Protein AF-0000000072266289 (afdb_homodimer)

InterPro domains:
  IPR000182 GNAT domain [PF00583] (43-137)
  IPR000182 GNAT domain [PS51186] (5-158)
  IPR016181 Acyl-CoA N-acyltransferase [SSF55729] (7-151)
  IPR050769 N-acetyltransferase, camello-type [PTHR13947] (27-149)

Nearest PDB structures (foldseek):
  8iyo-assembly3_C  TM=8.222E-01  e=1.529E-10  Helicobacter pylori 26695
  8iym-assembly3_C  TM=8.155E-01  e=7.324E-10  Helicobacter pylori 26695
  7rb3-assembly1_A  TM=8.149E-01  e=3.725E-09  Homo sapiens
  8iym-assembly2_B  TM=7.376E-01  e=1.338E-09  Helicobacter pylori 26695
  8iym-assembly1_A  TM=7.005E-01  e=7.779E-10  Helicobacter pylori 26695

Foldseek 3Di:
DFFDKDKDFDDPPVLVVLLVVVQVVCCVQVVFACVVSVVSNVVSVCCVVPADPLQKTKIFIDGPNHTFWIWIWGDPDDAEIEIDSTDGHPVCPPVCPSLVRVVVSVVSNVVSHHFKYKYKDWPPPPSVPVSCVVVAKDWDDWDWDCPRNDITIMTMIMHGD/DFFDKDKDFDDPPVLVVLLVVVQVVCCVQVVFACVVSVVSNVVSVCCVVPADPLQKTKIFIDGPNHTFWIWIWGDPDDAEIEIDSTDGHPVCPPVCPSLVRVVVSVVSNVVSHHFKYKYKDWPPPPSVPVSCVVVAKDWDDWDWDCPRNDITIMTMIMHGD

Sequence (322 aa):
MQDALELRDLEIGDAGWIVARHAEIYAAEAGFDLSFEAQVAEHMSRFIRTRDPARERAFIACLGGRRVGCLLCTRMGDESARISLFLVEPEMRCRGIGRHLLQQAMNFARAHGYASLCFWTFNGHHTSESLYVSSGFRRVTSHPAHSFGRDVIEQEWEIVLMQDALELRDLEIGDAGWIVARHAEIYAAEAGFDLSFEAQVAEHMSRFIRTRDPARERAFIACLGGRRVGCLLCTRMGDESARISLFLVEPEMRCRGIGRHLLQQAMNFARAHGYASLCFWTFNGHHTSESLYVSSGFRRVTSHPAHSFGRDVIEQEWEIVL

Solvent-accessible surface area (backbone atoms only — not comparable to full-atom values): 17071 Å² total; per-residue (Å²): 125,82,58,62,80,40,75,40,62,83,52,79,34,46,62,14,48,52,19,16,50,52,26,43,50,39,28,74,75,67,54,38,42,63,61,44,30,22,49,44,19,38,52,45,16,50,46,72,74,63,59,48,76,81,65,26,48,46,38,37,32,24,46,75,85,38,79,45,32,35,36,31,35,36,68,74,54,86,45,34,30,31,48,44,77,70,46,57,40,77,93,53,53,94,67,55,55,65,58,51,53,51,51,51,48,52,51,50,39,51,74,59,61,27,46,27,40,30,36,75,49,57,66,82,56,59,83,52,52,61,57,40,46,76,70,59,35,43,77,76,47,75,43,80,44,80,54,39,87,30,81,41,38,41,32,31,34,36,30,81,102,125,82,58,64,80,40,75,40,62,84,53,78,34,45,62,14,47,52,20,16,51,53,26,43,50,39,28,74,76,68,55,39,41,63,63,45,31,22,50,44,18,38,52,45,17,50,46,71,75,62,58,47,76,81,65,27,48,47,39,37,31,23,46,76,86,38,79,46,32,35,35,32,36,36,68,73,53,86,44,32,31,31,48,44,78,70,46,56,40,78,93,54,54,96,68,54,54,66,60,51,54,51,52,51,47,51,51,50,39,52,74,59,62,26,46,28,41,30,37,74,48,59,65,81,55,60,81,54,52,60,57,40,47,76,70,58,36,41,77,76,47,76,43,79,44,80,54,40,86,31,81,40,36,40,30,32,35,36,31,80,99

Radius of gyration: 21.41 Å; Cα contacts (8 Å, |Δi|>4): 633; chains: 2; bounding box: 42×60×51 Å

Organism: Cereibacter sphaeroides (strain ATCC 17023 / DSM 158 / JCM 6121 / CCUG 31486 / LMG 2827 / NBRC 12203 / NCIMB 8253 / ATH 2.4.1.) (NCBI:txid272943)

Structure (mmCIF, N/CA/C/O backbone):
data_AF-0000000072266289-model_v1
#
loop_
_entity.id
_entity.type
_entity.pdbx_description
1 polymer 'Acetyltransferase (GNAT) family'
#
loop_
_atom_site.group_PDB
_atom_site.id
_atom_site.type_symbol
_atom_site.label_atom_id
_atom_site.label_alt_id
_atom_site.label_comp_id
_atom_site.label_asym_id
_atom_site.label_entity_id
_atom_site.label_seq_id
_atom_site.pdbx_PDB_ins_code
_atom_site.Cartn_x
_atom_site.Cartn_y
_atom_site.Cartn_z
_atom_site.occupancy
_atom_site.B_iso_or_equiv
_atom_site.auth_seq_id
_atom_site.auth_comp_id
_atom_site.auth_asym_id
_atom_site.auth_atom_id
_atom_site.pdbx_PDB_model_num
ATOM 1 N N . MET A 1 1 ? 15.461 4.434 28.984 1 41.34 1 MET A N 1
ATOM 2 C CA . MET A 1 1 ? 15.469 5.754 28.375 1 41.34 1 MET A CA 1
ATOM 3 C C . MET A 1 1 ? 14.281 5.918 27.422 1 41.34 1 MET A C 1
ATOM 5 O O . MET A 1 1 ? 13.984 5.016 26.641 1 41.34 1 MET A O 1
ATOM 9 N N . GLN A 1 2 ? 13.352 6.723 27.797 1 54.12 2 GLN A N 1
ATOM 10 C CA . GLN A 1 2 ? 12.117 6.863 27.031 1 54.12 2 GLN A CA 1
ATOM 11 C C . GLN A 1 2 ? 12.414 7.141 25.562 1 54.12 2 GLN A C 1
ATOM 13 O O . GLN A 1 2 ? 13.172 8.062 25.234 1 54.12 2 GLN A O 1
ATOM 18 N N . ASP A 1 3 ? 12.266 6.203 24.656 1 69.38 3 ASP A N 1
ATOM 19 C CA . ASP A 1 3 ? 12.719 6.328 23.266 1 69.38 3 ASP A CA 1
ATOM 20 C C . ASP A 1 3 ? 12.234 7.637 22.656 1 69.38 3 ASP A C 1
ATOM 22 O O . ASP A 1 3 ? 11.078 8.031 22.844 1 69.38 3 ASP A O 1
ATOM 26 N N . ALA A 1 4 ? 13.172 8.453 22.422 1 88.31 4 ALA A N 1
ATOM 27 C CA . ALA A 1 4 ? 12.883 9.758 21.844 1 88.31 4 ALA A CA 1
ATOM 28 C C . ALA A 1 4 ? 12.172 9.617 20.5 1 88.31 4 ALA A C 1
ATOM 30 O O . ALA A 1 4 ? 12.43 8.672 19.75 1 88.31 4 ALA A O 1
ATOM 31 N N . LEU A 1 5 ? 11.172 10.477 20.234 1 95.31 5 LEU A N 1
ATOM 32 C CA . LEU A 1 5 ? 10.453 10.531 18.969 1 95.31 5 LEU A CA 1
ATOM 33 C C . LEU A 1 5 ? 11.375 10.984 17.844 1 95.31 5 LEU A C 1
ATOM 35 O O . LEU A 1 5 ? 12.07 12 17.969 1 95.31 5 LEU A O 1
ATOM 39 N N . GLU A 1 6 ? 11.484 10.219 16.875 1 97 6 GLU A N 1
ATOM 40 C CA . GLU A 1 6 ? 12.266 10.531 15.688 1 97 6 GLU A CA 1
ATOM 41 C C . GLU A 1 6 ? 11.367 10.703 14.469 1 97 6 GLU A C 1
ATOM 43 O O . GLU A 1 6 ? 10.414 9.945 14.273 1 97 6 GLU A O 1
ATOM 48 N N . LEU A 1 7 ? 11.656 11.75 13.703 1 97.94 7 LEU A N 1
ATOM 49 C CA . LEU A 1 7 ? 10.977 11.945 12.422 1 97.94 7 LEU A CA 1
ATOM 50 C C . LEU A 1 7 ? 11.945 11.742 11.258 1 97.94 7 LEU A C 1
ATOM 52 O O . LEU A 1 7 ? 13.047 12.297 11.266 1 97.94 7 LEU A O 1
ATOM 56 N N . ARG A 1 8 ? 11.594 10.953 10.359 1 98.25 8 ARG A N 1
ATOM 57 C CA . ARG A 1 8 ? 12.445 10.711 9.195 1 98.25 8 ARG A CA 1
ATOM 58 C C . ARG A 1 8 ? 11.609 10.641 7.918 1 98.25 8 ARG A C 1
ATOM 60 O O . ARG A 1 8 ? 10.383 10.594 7.973 1 98.25 8 ARG A O 1
ATOM 67 N N . ASP A 1 9 ? 12.312 10.711 6.754 1 98.19 9 ASP A N 1
ATOM 68 C CA . ASP A 1 9 ? 11.648 10.516 5.473 1 98.19 9 ASP A CA 1
ATOM 69 C C . ASP A 1 9 ? 11.344 9.031 5.234 1 98.19 9 ASP A C 1
ATOM 71 O O . ASP A 1 9 ? 11.547 8.203 6.121 1 98.19 9 ASP A O 1
ATOM 75 N N . LEU A 1 10 ? 10.852 8.711 4.086 1 98 10 LEU A N 1
ATOM 76 C CA . LEU A 1 10 ? 10.344 7.387 3.74 1 98 10 LEU A CA 1
ATOM 77 C C . LEU A 1 10 ? 11.477 6.375 3.629 1 98 10 LEU A C 1
ATOM 79 O O . LEU A 1 10 ? 12.523 6.672 3.051 1 98 10 LEU A O 1
ATOM 83 N N . GLU A 1 11 ? 11.297 5.285 4.168 1 98.31 11 GLU A N 1
ATOM 84 C CA . GLU A 1 11 ? 12.133 4.105 3.979 1 98.31 11 GLU A CA 1
ATOM 85 C C . GLU A 1 11 ? 11.312 2.91 3.51 1 98.31 11 GLU A C 1
ATOM 87 O O . GLU A 1 11 ? 10.078 2.939 3.568 1 98.31 11 GLU A O 1
ATOM 92 N N . ILE A 1 12 ? 11.992 1.857 3.123 1 98.62 12 ILE A N 1
ATOM 93 C CA . ILE A 1 12 ? 11.352 0.654 2.607 1 98.62 12 ILE A CA 1
ATOM 94 C C . ILE A 1 12 ? 10.398 0.09 3.656 1 98.62 12 ILE A C 1
ATOM 96 O O . ILE A 1 12 ? 10.75 -0.011 4.832 1 98.62 12 ILE A O 1
ATOM 100 N N . GLY A 1 13 ? 9.234 -0.23 3.246 1 98.69 13 GLY A N 1
ATOM 101 C CA . GLY A 1 13 ? 8.227 -0.784 4.141 1 98.69 13 GLY A CA 1
ATOM 102 C C . GLY A 1 13 ? 7.266 0.26 4.676 1 98.69 13 GLY A C 1
ATOM 103 O O . GLY A 1 13 ? 6.172 -0.076 5.137 1 98.69 13 GLY A O 1
ATOM 104 N N . ASP A 1 14 ? 7.613 1.551 4.617 1 98.88 14 ASP A N 1
ATOM 105 C CA . ASP A 1 14 ? 6.785 2.619 5.172 1 98.88 14 ASP A CA 1
ATOM 106 C C . ASP A 1 14 ? 5.484 2.768 4.383 1 98.88 14 ASP A C 1
ATOM 108 O O . ASP A 1 14 ? 4.418 2.959 4.969 1 98.88 14 ASP A O 1
ATOM 112 N N . ALA A 1 15 ? 5.562 2.725 3.059 1 98.94 15 ALA A N 1
ATOM 113 C CA . ALA A 1 15 ? 4.363 2.898 2.246 1 98.94 15 ALA A CA 1
ATOM 114 C C . ALA A 1 15 ? 3.326 1.826 2.562 1 98.94 15 ALA A C 1
ATOM 116 O O . ALA A 1 15 ? 2.145 2.131 2.744 1 98.94 15 ALA A O 1
ATOM 117 N N . GLY A 1 16 ? 3.768 0.576 2.65 1 98.94 16 GLY A N 1
ATOM 118 C CA . GLY A 1 16 ? 2.857 -0.497 3.016 1 98.94 16 GLY A CA 1
ATOM 119 C C . GLY A 1 16 ? 2.246 -0.32 4.395 1 98.94 16 GLY A C 1
ATOM 120 O O . GLY A 1 16 ? 1.055 -0.568 4.586 1 98.94 16 GLY A O 1
ATOM 121 N N . TRP A 1 17 ? 3.061 0.069 5.316 1 98.88 17 TRP A N 1
ATOM 122 C CA . TRP A 1 17 ? 2.578 0.342 6.668 1 98.88 17 TRP A CA 1
ATOM 123 C C . TRP A 1 17 ? 1.517 1.438 6.652 1 98.88 17 TRP A C 1
ATOM 125 O O . TRP A 1 17 ? 0.466 1.301 7.285 1 98.88 17 TRP A O 1
ATOM 135 N N . ILE A 1 18 ? 1.789 2.539 5.945 1 98.88 18 ILE A N 1
ATOM 136 C CA . ILE A 1 18 ? 0.854 3.654 5.836 1 98.88 18 ILE A CA 1
ATOM 137 C C . ILE A 1 18 ? -0.466 3.164 5.246 1 98.88 18 ILE A C 1
ATOM 139 O O . ILE A 1 18 ? -1.539 3.461 5.777 1 98.88 18 ILE A O 1
ATOM 143 N N . VAL A 1 19 ? -0.383 2.385 4.207 1 98.94 19 VAL A N 1
ATOM 144 C CA . VAL A 1 19 ? -1.569 1.876 3.529 1 98.94 19 VAL A CA 1
ATOM 145 C C . VAL A 1 19 ? -2.377 1.002 4.484 1 98.94 19 VAL A C 1
ATOM 147 O O . VAL A 1 19 ? -3.586 1.194 4.645 1 98.94 19 VAL A O 1
ATOM 150 N N . ALA A 1 20 ? -1.726 0.102 5.172 1 98.88 20 ALA A N 1
ATOM 151 C CA . ALA A 1 20 ? -2.402 -0.848 6.051 1 98.88 20 ALA A CA 1
ATOM 152 C C . ALA A 1 20 ? -3.045 -0.135 7.238 1 98.88 20 ALA A C 1
ATOM 154 O O . ALA A 1 20 ? -4.211 -0.378 7.559 1 98.88 20 ALA A O 1
ATOM 155 N N . ARG A 1 21 ? -2.295 0.736 7.863 1 98.44 21 ARG A N 1
ATOM 156 C CA . ARG A 1 21 ? -2.789 1.371 9.078 1 98.44 21 ARG A CA 1
ATOM 157 C C . ARG A 1 21 ? -3.941 2.322 8.773 1 98.44 21 ARG A C 1
ATOM 159 O O . ARG A 1 21 ? -4.934 2.355 9.508 1 98.44 21 ARG A O 1
ATOM 166 N N . HIS A 1 22 ? -3.83 3.117 7.691 1 97.94 22 HIS A N 1
ATOM 167 C CA . HIS A 1 22 ? -4.957 3.959 7.305 1 97.94 22 HIS A CA 1
ATOM 168 C C . HIS A 1 22 ? -6.207 3.125 7.047 1 97.94 22 HIS A C 1
ATOM 170 O O . HIS A 1 22 ? -7.293 3.463 7.527 1 97.94 22 HIS A O 1
ATOM 176 N N . ALA A 1 23 ? -6.035 2.061 6.312 1 98.56 23 ALA A N 1
ATOM 177 C CA . ALA A 1 23 ? -7.172 1.207 5.984 1 98.56 23 ALA A CA 1
ATOM 178 C C . ALA A 1 23 ? -7.832 0.659 7.246 1 98.56 23 ALA A C 1
ATOM 180 O O . ALA A 1 23 ? -9.047 0.755 7.41 1 98.56 23 ALA A O 1
ATOM 181 N N . GLU A 1 24 ? -7.059 0.119 8.125 1 98.25 24 GLU A N 1
ATOM 182 C CA . GLU A 1 24 ? -7.566 -0.549 9.312 1 98.25 24 GLU A CA 1
ATOM 183 C C . GLU A 1 24 ? -8.211 0.448 10.273 1 98.25 24 GLU A C 1
ATOM 185 O O . GLU A 1 24 ? -9.305 0.203 10.789 1 98.25 24 GLU A O 1
ATOM 190 N N . ILE A 1 25 ? -7.57 1.555 10.516 1 96.62 25 ILE A N 1
ATOM 191 C CA . ILE A 1 25 ? -8.047 2.531 11.484 1 96.62 25 ILE A CA 1
ATOM 192 C C . ILE A 1 25 ? -9.32 3.195 10.969 1 96.62 25 ILE A C 1
ATOM 194 O O . ILE A 1 25 ? -10.305 3.336 11.695 1 96.62 25 ILE A O 1
ATOM 198 N N . TYR A 1 26 ? -9.383 3.596 9.664 1 95.38 26 TYR A N 1
ATOM 199 C CA . TYR A 1 26 ? -10.555 4.27 9.109 1 95.38 26 TYR A CA 1
ATOM 200 C C . TYR A 1 26 ? -11.711 3.295 8.953 1 95.38 26 TYR A C 1
ATOM 202 O O . TYR A 1 26 ? -12.883 3.689 9.047 1 95.38 26 TYR A O 1
ATOM 210 N N . ALA A 1 27 ? -11.398 2.004 8.711 1 96.94 27 ALA A N 1
ATOM 211 C CA . ALA A 1 27 ? -12.469 1.007 8.742 1 96.94 27 ALA A CA 1
ATOM 212 C C . ALA A 1 27 ? -13.078 0.894 10.133 1 96.94 27 ALA A C 1
ATOM 214 O O . ALA A 1 27 ? -14.297 0.862 10.281 1 96.94 27 ALA A O 1
ATOM 215 N N . ALA A 1 28 ? -12.234 0.847 11.117 1 95.88 28 ALA A N 1
ATOM 216 C CA . ALA A 1 28 ? -12.688 0.665 12.492 1 95.88 28 ALA A CA 1
ATOM 217 C C . ALA A 1 28 ? -13.414 1.907 13.008 1 95.88 28 ALA A C 1
ATOM 219 O O . ALA A 1 28 ? -14.43 1.802 13.695 1 95.88 28 ALA A O 1
ATOM 220 N N . GLU A 1 29 ? -12.938 3.074 12.656 1 92.75 29 GLU A N 1
ATOM 221 C CA . GLU A 1 29 ? -13.414 4.301 13.281 1 92.75 29 GLU A CA 1
ATOM 222 C C . GLU A 1 29 ? -14.477 4.984 12.422 1 92.75 29 GLU A C 1
ATOM 224 O O . GLU A 1 29 ? -15.328 5.711 12.938 1 92.75 29 GLU A O 1
ATOM 229 N N . ALA A 1 30 ? -14.406 4.762 11.07 1 92.88 30 ALA A N 1
ATOM 230 C CA . ALA A 1 30 ? -15.297 5.5 10.188 1 92.88 30 ALA A CA 1
ATOM 231 C C . ALA A 1 30 ? -16.125 4.547 9.32 1 92.88 30 ALA A C 1
ATOM 233 O O . ALA A 1 30 ? -17 4.98 8.578 1 92.88 30 ALA A O 1
ATOM 234 N N . GLY A 1 31 ? -15.812 3.252 9.344 1 95.25 31 GLY A N 1
ATOM 235 C CA . GLY A 1 31 ? -16.562 2.264 8.594 1 95.25 31 GLY A CA 1
ATOM 236 C C . GLY A 1 31 ? -16.219 2.244 7.113 1 95.25 31 GLY A C 1
ATOM 237 O O . GLY A 1 31 ? -17.016 1.778 6.293 1 95.25 31 GLY A O 1
ATOM 238 N N . PHE A 1 32 ? -15.062 2.771 6.75 1 96.81 32 PHE A N 1
ATOM 239 C CA . PHE A 1 32 ? -14.656 2.816 5.352 1 96.81 32 PHE A CA 1
ATOM 240 C C . PHE A 1 32 ? -14.391 1.412 4.82 1 96.81 32 PHE A C 1
ATOM 242 O O . PHE A 1 32 ? -13.969 0.531 5.566 1 96.81 32 PHE A O 1
ATOM 249 N N . ASP A 1 33 ? -14.602 1.264 3.561 1 98.06 33 ASP A N 1
ATOM 250 C CA . ASP A 1 33 ? -14.43 -0.059 2.965 1 98.06 33 ASP A CA 1
ATOM 251 C C . ASP A 1 33 ? -13.102 -0.162 2.223 1 98.06 33 ASP A C 1
ATOM 253 O O . ASP A 1 33 ? -12.242 0.716 2.348 1 98.06 33 ASP A O 1
ATOM 257 N N . LEU A 1 34 ? -12.859 -1.202 1.465 1 98.38 34 LEU A N 1
ATOM 258 C CA . LEU A 1 34 ? -11.602 -1.551 0.825 1 98.38 34 LEU A CA 1
ATOM 259 C C . LEU A 1 34 ? -11.188 -0.485 -0.184 1 98.38 34 LEU A C 1
ATOM 261 O O . LEU A 1 34 ? -10 -0.335 -0.488 1 98.38 34 LEU A O 1
ATOM 265 N N . SER A 1 35 ? -12.156 0.233 -0.723 1 98.44 35 SER A N 1
ATOM 266 C CA . SER A 1 35 ? -11.828 1.236 -1.73 1 98.44 35 SER A CA 1
ATOM 267 C C . SER A 1 35 ? -10.961 2.344 -1.146 1 98.44 35 SER A C 1
ATOM 269 O O . SER A 1 35 ? -10.188 2.977 -1.866 1 98.44 35 SER A O 1
ATOM 271 N N . PHE A 1 36 ? -11.117 2.586 0.177 1 98.38 36 PHE A N 1
ATOM 272 C CA . PHE A 1 36 ? -10.242 3.562 0.82 1 98.38 36 PHE A CA 1
ATOM 273 C C . PHE A 1 36 ? -8.805 3.072 0.834 1 98.38 36 PHE A C 1
ATOM 275 O O . PHE A 1 36 ? -7.875 3.848 0.583 1 98.38 36 PHE A O 1
ATOM 282 N N . GLU A 1 37 ? -8.562 1.815 1.181 1 98.88 37 GLU A N 1
ATOM 283 C CA . GLU A 1 37 ? -7.223 1.228 1.159 1 98.88 37 GLU A CA 1
ATOM 284 C C . GLU A 1 37 ? -6.59 1.349 -0.224 1 98.88 37 GLU A C 1
ATOM 286 O O . GLU A 1 37 ? -5.406 1.674 -0.344 1 98.88 37 GLU A O 1
ATOM 291 N N . ALA A 1 38 ? -7.379 1.14 -1.258 1 98.94 38 ALA A N 1
ATOM 292 C CA . ALA A 1 38 ? -6.902 1.299 -2.629 1 98.94 38 ALA A CA 1
ATOM 293 C C . ALA A 1 38 ? -6.496 2.744 -2.904 1 98.94 38 ALA A C 1
ATOM 295 O O . ALA A 1 38 ? -5.5 2.996 -3.582 1 98.94 38 ALA A O 1
ATOM 296 N N . GLN A 1 39 ? -7.324 3.643 -2.393 1 98.69 39 GLN A N 1
ATOM 297 C CA . GLN A 1 39 ? -7.031 5.059 -2.586 1 98.69 39 GLN A CA 1
ATOM 298 C C . GLN A 1 39 ? -5.715 5.445 -1.924 1 98.69 39 GLN A C 1
ATOM 300 O O . GLN A 1 39 ? -4.914 6.184 -2.504 1 98.69 39 GLN A O 1
ATOM 305 N N . VAL A 1 40 ? -5.48 5 -0.73 1 98.81 40 VAL A N 1
ATOM 306 C CA . VAL A 1 40 ? -4.246 5.297 -0.013 1 98.81 40 VAL A CA 1
ATOM 307 C C . VAL A 1 40 ? -3.061 4.676 -0.747 1 98.81 40 VAL A C 1
ATOM 309 O O . VAL A 1 40 ? -2.01 5.305 -0.887 1 98.81 40 VAL A O 1
ATOM 312 N N . ALA A 1 41 ? -3.186 3.42 -1.194 1 98.94 41 ALA A N 1
ATOM 313 C CA . ALA A 1 41 ? -2.127 2.754 -1.949 1 98.94 41 ALA A CA 1
ATOM 314 C C . ALA A 1 41 ? -1.759 3.551 -3.197 1 98.94 41 ALA A C 1
ATOM 316 O O . ALA A 1 41 ? -0.578 3.711 -3.514 1 98.94 41 ALA A O 1
ATOM 317 N N . GLU A 1 42 ? -2.748 4.023 -3.891 1 98.88 42 GLU A N 1
ATOM 318 C CA . GLU A 1 42 ? -2.512 4.844 -5.074 1 98.88 42 GLU A CA 1
ATOM 319 C C . GLU A 1 42 ? -1.758 6.121 -4.719 1 98.88 42 GLU A C 1
ATOM 321 O O . GLU A 1 42 ? -0.835 6.523 -5.43 1 98.88 42 GLU A O 1
ATOM 326 N N . HIS A 1 43 ? -2.236 6.723 -3.664 1 98.69 43 HIS A N 1
ATOM 327 C CA . HIS A 1 43 ? -1.599 7.949 -3.201 1 98.69 43 HIS A CA 1
ATOM 328 C C . HIS A 1 43 ? -0.119 7.723 -2.908 1 98.69 43 HIS A C 1
ATOM 330 O O . HIS A 1 43 ? 0.732 8.492 -3.361 1 98.69 43 HIS A O 1
ATOM 336 N N . MET A 1 44 ? 0.252 6.668 -2.24 1 98.88 44 MET A N 1
ATOM 337 C CA . MET A 1 44 ? 1.636 6.375 -1.878 1 98.88 44 MET A CA 1
ATOM 338 C C . MET A 1 44 ? 2.461 6.035 -3.115 1 98.88 44 MET A C 1
ATOM 340 O O . MET A 1 44 ? 3.625 6.43 -3.217 1 98.88 44 MET A O 1
ATOM 344 N N . SER A 1 45 ? 1.867 5.262 -4.012 1 98.88 45 SER A N 1
ATOM 345 C CA . SER A 1 45 ? 2.562 4.949 -5.254 1 98.88 45 SER A CA 1
ATOM 346 C C . SER A 1 45 ? 2.953 6.219 -6.004 1 98.88 45 SER A C 1
ATOM 348 O O . SER A 1 45 ? 4.109 6.379 -6.398 1 98.88 45 SER A O 1
ATOM 350 N N . ARG A 1 46 ? 1.993 7.086 -6.16 1 98.44 46 ARG A N 1
ATOM 351 C CA . ARG A 1 46 ? 2.236 8.336 -6.867 1 98.44 46 ARG A CA 1
ATOM 352 C C . ARG A 1 46 ? 3.299 9.172 -6.16 1 98.44 46 ARG A C 1
ATOM 354 O O . ARG A 1 46 ? 4.191 9.727 -6.801 1 98.44 46 ARG A O 1
ATOM 361 N N . PHE A 1 47 ? 3.182 9.297 -4.879 1 98.75 47 PHE A N 1
ATOM 362 C CA . PHE A 1 47 ? 4.121 10.078 -4.086 1 98.75 47 PHE A CA 1
ATOM 363 C C . PHE A 1 47 ? 5.551 9.602 -4.305 1 98.75 47 PHE A C 1
ATOM 365 O O . PHE A 1 47 ? 6.445 10.398 -4.566 1 98.75 47 PHE A O 1
ATOM 372 N N . ILE A 1 48 ? 5.789 8.297 -4.211 1 98.69 48 ILE A N 1
ATOM 373 C CA . ILE A 1 48 ? 7.125 7.734 -4.332 1 98.69 48 ILE A CA 1
ATOM 374 C C . ILE A 1 48 ? 7.656 7.965 -5.746 1 98.69 48 ILE A C 1
ATOM 376 O O . ILE A 1 48 ? 8.836 8.289 -5.93 1 98.69 48 ILE A O 1
ATOM 380 N N . ARG A 1 49 ? 6.805 7.867 -6.754 1 98 49 ARG A N 1
ATOM 381 C CA . ARG A 1 49 ? 7.227 7.887 -8.148 1 98 49 ARG A CA 1
ATOM 382 C C . ARG A 1 49 ? 7.527 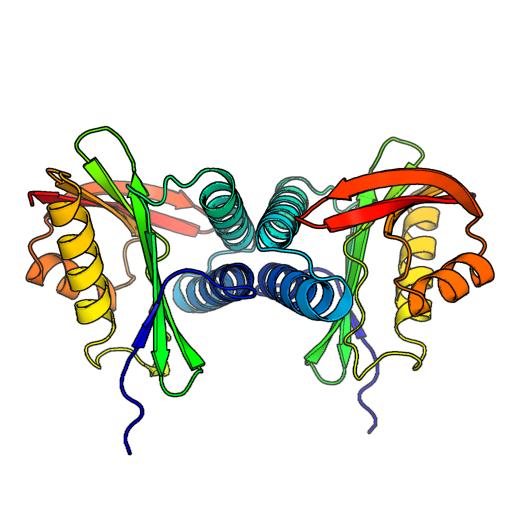9.305 -8.617 1 98 49 ARG A C 1
ATOM 384 O O . ARG A 1 49 ? 8.383 9.516 -9.477 1 98 49 ARG A O 1
ATOM 391 N N . THR A 1 50 ? 6.809 10.273 -7.984 1 97.75 50 THR A N 1
ATOM 392 C CA . THR A 1 50 ? 6.812 11.555 -8.68 1 97.75 50 THR A CA 1
ATOM 393 C C . THR A 1 50 ? 7.285 12.664 -7.746 1 97.75 50 THR A C 1
ATOM 395 O O . THR A 1 50 ? 7.531 13.789 -8.188 1 97.75 50 THR A O 1
ATOM 398 N N . ARG A 1 51 ? 7.445 12.375 -6.492 1 96.56 51 ARG A N 1
ATOM 399 C CA . ARG A 1 51 ? 7.699 13.461 -5.547 1 96.56 51 ARG A CA 1
ATOM 400 C C . ARG A 1 51 ? 8.992 14.188 -5.887 1 96.56 51 ARG A C 1
ATOM 402 O O . ARG A 1 51 ? 9.953 13.578 -6.355 1 96.56 51 ARG A O 1
ATOM 409 N N . ASP A 1 52 ? 8.938 15.492 -5.816 1 96.44 52 ASP A N 1
ATOM 410 C CA . ASP A 1 52 ? 10.117 16.359 -5.809 1 96.44 52 ASP A CA 1
ATOM 411 C C . ASP A 1 52 ? 10.648 16.547 -4.391 1 96.44 52 ASP A C 1
ATOM 413 O O . ASP A 1 52 ? 10.055 17.266 -3.592 1 96.44 52 ASP A O 1
ATOM 417 N N . PRO A 1 53 ? 11.781 15.938 -4.121 1 93.06 53 PRO A N 1
ATOM 418 C CA . PRO A 1 53 ? 12.266 15.977 -2.742 1 93.06 53 PRO A CA 1
ATOM 419 C C . PRO A 1 53 ? 12.547 17.406 -2.258 1 93.06 53 PRO A C 1
ATOM 421 O O . PRO A 1 53 ? 12.656 17.641 -1.052 1 93.06 53 PRO A O 1
ATOM 424 N N . ALA A 1 54 ? 12.688 18.312 -3.125 1 94.12 54 ALA A N 1
ATOM 425 C CA . ALA A 1 54 ? 12.906 19.703 -2.752 1 94.12 54 ALA A CA 1
ATOM 426 C C . ALA A 1 54 ? 11.602 20.375 -2.344 1 94.12 54 ALA A C 1
ATOM 428 O O . ALA A 1 54 ? 11.609 21.453 -1.742 1 94.12 54 ALA A O 1
ATOM 429 N N . ARG A 1 55 ? 10.453 19.734 -2.652 1 96.81 55 ARG A N 1
ATOM 430 C CA . ARG A 1 55 ? 9.172 20.406 -2.453 1 96.81 55 ARG A CA 1
ATOM 431 C C . ARG A 1 55 ? 8.195 19.516 -1.697 1 96.81 55 ARG A C 1
ATOM 433 O O . ARG A 1 55 ? 7.152 19.984 -1.233 1 96.81 55 ARG A O 1
ATOM 440 N N . GLU A 1 56 ? 8.492 18.25 -1.614 1 98.5 56 GLU A N 1
ATOM 441 C CA . GLU A 1 56 ? 7.602 17.281 -0.994 1 98.5 56 GLU A CA 1
ATOM 442 C C . GLU A 1 56 ? 8.359 16.375 -0.024 1 98.5 56 GLU A C 1
ATOM 444 O O . GLU A 1 56 ? 9.531 16.047 -0.252 1 98.5 56 GLU A O 1
ATOM 449 N N . ARG A 1 57 ? 7.688 15.977 0.986 1 98.31 57 ARG A N 1
ATOM 450 C CA . ARG A 1 57 ? 8.359 15.148 1.987 1 98.31 57 ARG A CA 1
ATOM 451 C C . ARG A 1 57 ? 7.348 14.328 2.785 1 98.31 57 ARG A C 1
ATOM 453 O O . ARG A 1 57 ? 6.219 14.766 3.004 1 98.31 57 ARG A O 1
ATOM 460 N N . ALA A 1 58 ? 7.754 13.164 3.127 1 98.81 58 ALA A N 1
ATOM 461 C CA . ALA A 1 58 ? 7.043 12.391 4.145 1 98.81 58 ALA A CA 1
ATOM 462 C C . ALA A 1 58 ? 7.691 12.562 5.516 1 98.81 58 ALA A C 1
ATOM 464 O O . ALA A 1 58 ? 8.914 12.688 5.621 1 98.81 58 ALA A O 1
ATOM 465 N N . PHE A 1 59 ? 6.926 12.617 6.496 1 98.75 59 PHE A N 1
ATOM 466 C CA . PHE A 1 59 ? 7.367 12.57 7.887 1 98.75 59 PHE A CA 1
ATOM 467 C C . PHE A 1 59 ? 6.871 11.305 8.57 1 98.75 59 PHE A C 1
ATOM 469 O O . PHE A 1 59 ? 5.68 11.164 8.844 1 98.75 59 PHE A O 1
ATOM 476 N N . ILE A 1 60 ? 7.77 10.383 8.797 1 98.88 60 ILE A N 1
ATOM 477 C CA . ILE A 1 60 ? 7.457 9.164 9.539 1 98.88 60 ILE A CA 1
ATOM 478 C C . ILE A 1 60 ? 7.91 9.312 10.984 1 98.88 60 ILE A C 1
ATOM 480 O O . ILE A 1 60 ? 9.094 9.531 11.25 1 98.88 60 ILE A O 1
ATOM 484 N N . ALA A 1 61 ? 6.996 9.266 11.891 1 98.69 61 ALA A N 1
ATOM 485 C CA . ALA A 1 61 ? 7.297 9.344 13.32 1 98.69 61 ALA A CA 1
ATOM 486 C C . ALA A 1 61 ? 7.598 7.961 13.891 1 98.69 61 ALA A C 1
ATOM 488 O O . ALA A 1 61 ? 6.793 7.035 13.758 1 98.69 61 ALA A O 1
ATOM 489 N N . CYS A 1 62 ? 8.727 7.805 14.547 1 98.31 62 CYS A N 1
ATOM 490 C CA . CYS A 1 62 ? 9.148 6.527 15.109 1 98.31 62 CYS A CA 1
ATOM 491 C C . CYS A 1 62 ? 9.508 6.676 16.578 1 98.31 62 CYS A C 1
ATOM 493 O O . CYS A 1 62 ? 10.125 7.668 16.984 1 98.31 62 CYS A O 1
ATOM 495 N N . LEU A 1 63 ? 9.086 5.789 17.375 1 96.81 63 LEU A N 1
ATOM 496 C CA . LEU A 1 63 ? 9.477 5.633 18.766 1 96.81 63 LEU A CA 1
ATOM 497 C C . LEU A 1 63 ? 10.18 4.297 19 1 96.81 63 LEU A C 1
ATOM 499 O O . LEU A 1 63 ? 9.562 3.238 18.844 1 96.81 63 LEU A O 1
ATOM 503 N N . GLY A 1 64 ? 11.477 4.266 19.359 1 93.19 64 GLY A N 1
ATOM 504 C CA . GLY A 1 64 ? 12.227 3.033 19.516 1 93.19 64 GLY A CA 1
ATOM 505 C C . GLY A 1 64 ? 12.227 2.162 18.281 1 93.19 64 GLY A C 1
ATOM 506 O O . GLY A 1 64 ? 12.031 0.947 18.359 1 93.19 64 GLY A O 1
ATOM 507 N N . GLY A 1 65 ? 12.242 2.775 17.125 1 93.19 65 GLY A N 1
ATOM 508 C CA . GLY A 1 65 ? 12.305 2.047 15.867 1 93.19 65 GLY A CA 1
ATOM 509 C C . GLY A 1 65 ? 10.945 1.648 15.344 1 93.19 65 GLY A C 1
ATOM 510 O O . GLY A 1 65 ? 10.82 1.193 14.203 1 93.19 65 GLY A O 1
ATOM 511 N N . ARG A 1 66 ? 9.93 1.857 16.172 1 96.44 66 ARG A N 1
ATOM 512 C CA . ARG A 1 66 ? 8.57 1.504 15.773 1 96.44 66 ARG A CA 1
ATOM 513 C C . ARG A 1 66 ? 7.844 2.701 15.164 1 96.44 66 ARG A C 1
ATOM 515 O O . ARG A 1 66 ? 7.844 3.791 15.742 1 96.44 66 ARG A O 1
ATOM 522 N N . ARG A 1 67 ? 7.242 2.527 14.016 1 98.56 67 ARG A N 1
ATOM 523 C CA . ARG A 1 67 ? 6.422 3.572 13.414 1 98.56 67 ARG A CA 1
ATOM 524 C C . ARG A 1 67 ? 5.195 3.869 14.273 1 98.56 67 ARG A C 1
ATOM 526 O O . ARG A 1 67 ? 4.457 2.955 14.641 1 98.56 67 ARG A O 1
ATOM 533 N N . VAL A 1 68 ? 4.902 5.137 14.539 1 98.25 68 VAL A N 1
ATOM 534 C CA . VAL A 1 68 ? 3.771 5.457 15.406 1 98.25 68 VAL A CA 1
ATOM 535 C C . VAL A 1 68 ? 2.922 6.551 14.766 1 98.25 68 VAL A C 1
ATOM 537 O O . VAL A 1 68 ? 1.87 6.922 15.289 1 98.25 68 VAL A O 1
ATOM 540 N N . GLY A 1 69 ? 3.336 7.129 13.648 1 98.12 69 GLY A N 1
ATOM 541 C CA . GLY A 1 69 ? 2.578 8.156 12.945 1 98.12 69 GLY A CA 1
ATOM 542 C C . GLY A 1 69 ? 3.221 8.578 11.641 1 98.12 69 GLY A C 1
ATOM 543 O O . GLY A 1 69 ? 4.352 8.195 11.344 1 98.12 69 GLY A O 1
ATOM 544 N N . CYS A 1 70 ? 2.479 9.328 10.867 1 98.69 70 CYS A N 1
ATOM 545 C CA . CYS A 1 70 ? 2.998 9.812 9.594 1 98.69 70 CYS A CA 1
ATOM 546 C C . CYS A 1 70 ? 2.227 11.039 9.125 1 98.69 70 CYS A C 1
ATOM 548 O O . CYS A 1 70 ? 1.142 11.328 9.633 1 98.69 70 CYS A O 1
ATOM 550 N N . LEU A 1 71 ? 2.758 11.719 8.273 1 98.12 71 LEU A N 1
ATOM 551 C CA . LEU A 1 71 ? 2.186 12.875 7.59 1 98.12 71 LEU A CA 1
ATOM 552 C C . LEU A 1 71 ? 2.943 13.172 6.301 1 98.12 71 LEU A C 1
ATOM 554 O O . LEU A 1 71 ? 4.176 13.188 6.289 1 98.12 71 LEU A O 1
ATOM 558 N N . LEU A 1 72 ? 2.26 13.305 5.18 1 98.62 72 LEU A N 1
ATOM 559 C CA . LEU A 1 72 ? 2.908 13.688 3.932 1 98.62 72 LEU A CA 1
ATOM 560 C C . LEU A 1 72 ? 2.656 15.156 3.611 1 98.62 72 LEU A C 1
ATOM 562 O O . LEU A 1 72 ? 1.544 15.656 3.803 1 98.62 72 LEU A O 1
ATOM 566 N N . CYS A 1 73 ? 3.594 15.828 3.207 1 98.44 73 CYS A N 1
ATOM 567 C CA . CYS A 1 73 ? 3.506 17.172 2.637 1 98.44 73 CYS A CA 1
ATOM 568 C C . CYS A 1 73 ? 3.824 17.141 1.146 1 98.44 73 CYS A C 1
ATOM 570 O O . CYS A 1 73 ? 4.957 16.859 0.751 1 98.44 73 CYS A O 1
ATOM 572 N N . THR A 1 74 ? 2.842 17.422 0.376 1 98.12 74 THR A N 1
ATOM 573 C CA . THR A 1 74 ? 3.004 17.328 -1.071 1 98.12 74 THR A CA 1
ATOM 574 C C . THR A 1 74 ? 2.684 18.672 -1.726 1 98.12 74 THR A C 1
ATOM 576 O O . THR A 1 74 ? 1.996 19.516 -1.136 1 98.12 74 THR A O 1
ATOM 579 N N . ARG A 1 75 ? 3.137 18.812 -2.969 1 96.88 75 ARG A N 1
ATOM 580 C CA . ARG A 1 75 ? 2.955 20.031 -3.734 1 96.88 75 ARG A CA 1
ATOM 581 C C . ARG A 1 75 ? 1.59 20.062 -4.414 1 96.88 75 ARG A C 1
ATOM 583 O O . ARG A 1 75 ? 1.211 19.109 -5.094 1 96.88 75 ARG A O 1
ATOM 590 N N . MET A 1 76 ? 0.795 21 -4.25 1 94.31 76 MET A N 1
ATOM 591 C CA . MET A 1 76 ? -0.468 21.219 -4.949 1 94.31 76 MET A CA 1
ATOM 592 C C . MET A 1 76 ? -0.328 22.312 -5.996 1 94.31 76 MET A C 1
ATOM 594 O O . MET A 1 76 ? -1.096 22.375 -6.961 1 94.31 76 MET A O 1
ATOM 598 N N . GLY A 1 77 ? 0.659 23.062 -6.07 1 92.25 77 GLY A N 1
ATOM 599 C CA . GLY A 1 77 ? 0.995 24.156 -6.957 1 92.25 77 GLY A CA 1
ATOM 600 C C . GLY A 1 77 ? 2.238 24.906 -6.527 1 92.25 77 GLY A C 1
ATOM 601 O O . GLY A 1 77 ? 2.996 24.438 -5.68 1 92.25 77 GLY A O 1
ATOM 602 N N . ASP A 1 78 ? 2.43 26.016 -7.098 1 92.88 78 ASP A N 1
ATOM 603 C CA . ASP A 1 78 ? 3.652 26.766 -6.82 1 92.88 78 ASP A CA 1
ATOM 604 C C . ASP A 1 78 ? 3.613 27.375 -5.422 1 92.88 78 ASP A C 1
ATOM 606 O O . ASP A 1 78 ? 4.641 27.453 -4.746 1 92.88 78 ASP A O 1
ATOM 610 N N . GLU A 1 79 ? 2.479 27.688 -4.977 1 96.38 79 GLU A N 1
ATOM 611 C CA . GLU A 1 79 ? 2.41 28.484 -3.75 1 96.38 79 GLU A CA 1
ATOM 612 C C . GLU A 1 79 ? 1.73 27.703 -2.629 1 96.38 79 GLU A C 1
ATOM 614 O O . GLU A 1 79 ? 1.729 28.141 -1.476 1 96.38 79 GLU A O 1
ATOM 619 N N . SER A 1 80 ? 1.154 26.562 -2.965 1 97.56 80 SER A N 1
ATOM 620 C CA . SER A 1 80 ? 0.381 25.844 -1.964 1 97.56 80 SER A CA 1
ATOM 621 C C . SER A 1 80 ? 0.823 24.375 -1.879 1 97.56 80 SER A C 1
ATOM 623 O O . SER A 1 80 ? 1.086 23.75 -2.902 1 97.56 80 SER A O 1
ATOM 625 N N . ALA A 1 81 ? 0.922 23.891 -0.697 1 98 81 ALA A N 1
ATOM 626 C CA . ALA A 1 81 ? 1.182 22.484 -0.43 1 98 81 ALA A CA 1
ATOM 627 C C . ALA A 1 81 ? -0.018 21.828 0.244 1 98 81 ALA A C 1
ATOM 629 O O . ALA A 1 81 ? -0.932 22.516 0.708 1 98 81 ALA A O 1
ATOM 630 N N . ARG A 1 82 ? -0.017 20.562 0.239 1 97.44 82 ARG A N 1
ATOM 631 C CA . ARG A 1 82 ? -1.094 19.781 0.829 1 97.44 82 ARG A CA 1
ATOM 632 C C . ARG A 1 82 ? -0.546 18.766 1.833 1 97.44 82 ARG A C 1
ATOM 634 O O . ARG A 1 82 ? 0.479 18.125 1.584 1 97.44 82 ARG A O 1
ATOM 641 N N . ILE A 1 83 ? -1.173 18.766 2.932 1 96.31 83 ILE A N 1
ATOM 642 C CA . ILE A 1 83 ? -0.919 17.672 3.877 1 96.31 83 ILE A CA 1
ATOM 643 C C . ILE A 1 83 ? -1.863 16.516 3.592 1 96.31 83 ILE A C 1
ATOM 645 O O . ILE A 1 83 ? -3.051 16.719 3.33 1 96.31 83 ILE A O 1
ATOM 649 N N . SER A 1 84 ? -1.361 15.336 3.625 1 96.44 84 SER A N 1
ATOM 650 C CA . SER A 1 84 ? -2.164 14.141 3.393 1 96.44 84 SER A CA 1
ATOM 651 C C . SER A 1 84 ? -1.661 12.969 4.223 1 96.44 84 SER A C 1
ATOM 653 O O . SER A 1 84 ? -0.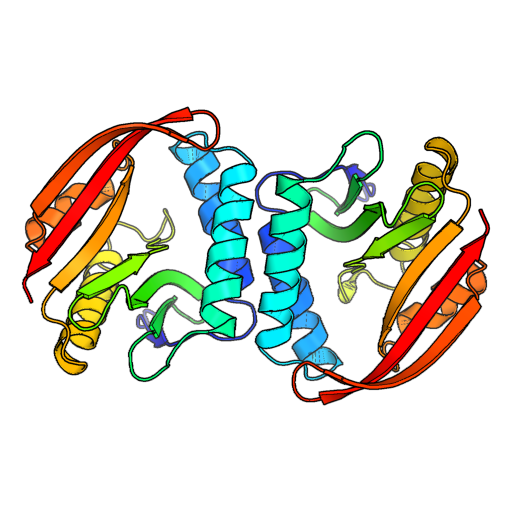564 13.016 4.781 1 96.44 84 SER A O 1
ATOM 655 N N . LEU A 1 85 ? -2.58 11.984 4.406 1 97.25 85 LEU A N 1
ATOM 656 C CA . LEU A 1 85 ? -2.273 10.727 5.066 1 97.25 85 LEU A CA 1
ATOM 657 C C . LEU A 1 85 ? -1.683 10.961 6.453 1 97.25 85 LEU A C 1
ATOM 659 O O . LEU A 1 85 ? -0.611 10.445 6.773 1 97.25 85 LEU A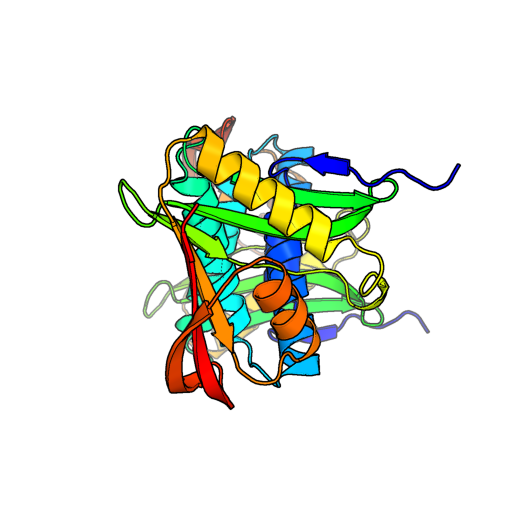 O 1
ATOM 663 N N . PHE A 1 86 ? -2.314 11.852 7.117 1 96.19 86 PHE A N 1
ATOM 664 C CA . PHE A 1 86 ? -1.955 12.203 8.492 1 96.19 86 PHE A CA 1
ATOM 665 C C . PHE A 1 86 ? -2.545 11.203 9.477 1 96.19 86 PHE A C 1
ATOM 667 O O . PHE A 1 86 ? -3.766 11.086 9.594 1 96.19 86 PHE A O 1
ATOM 674 N N . LEU A 1 87 ? -1.703 10.469 10.156 1 95.88 87 LEU A N 1
ATOM 675 C CA . LEU A 1 87 ? -2.146 9.422 11.07 1 95.88 87 LEU A CA 1
ATOM 676 C C . LEU A 1 87 ? -1.22 9.32 12.273 1 95.88 87 LEU A C 1
ATOM 678 O O . LEU A 1 87 ? 0.002 9.398 12.133 1 95.88 87 LEU A O 1
ATOM 682 N N . VAL A 1 88 ? -1.725 9.258 13.422 1 96.12 88 VAL A N 1
ATOM 683 C CA . VAL A 1 88 ? -1.04 8.828 14.633 1 96.12 88 VAL A CA 1
ATOM 684 C C . VAL A 1 88 ? -1.705 7.566 15.18 1 96.12 88 VAL A C 1
ATOM 686 O O . VAL A 1 88 ? -2.932 7.496 15.281 1 96.12 88 VAL A O 1
ATOM 689 N N . GLU A 1 89 ? -0.906 6.543 15.453 1 97.25 89 GLU A N 1
ATOM 690 C CA . GLU A 1 89 ? -1.468 5.328 16.031 1 97.25 89 GLU A CA 1
ATOM 691 C C . GLU A 1 89 ? -2.395 5.648 17.203 1 97.25 89 GLU A C 1
ATOM 693 O O . GLU A 1 89 ? -2.072 6.496 18.047 1 97.25 89 GLU A O 1
ATOM 698 N N . PRO A 1 90 ? -3.557 4.957 17.234 1 95.69 90 PRO A N 1
ATOM 699 C CA . PRO A 1 90 ? -4.559 5.277 18.25 1 95.69 90 PRO A CA 1
ATOM 700 C C . PRO A 1 90 ? -3.99 5.25 19.672 1 95.69 90 PRO A C 1
ATOM 702 O O . PRO A 1 90 ? -4.262 6.156 20.453 1 95.69 90 PRO A O 1
ATOM 705 N N . GLU A 1 91 ? -3.17 4.309 19.984 1 95.62 91 GLU A N 1
ATOM 706 C CA . GLU A 1 91 ? -2.645 4.145 21.328 1 95.62 91 GLU A CA 1
ATOM 707 C C . GLU A 1 91 ? -1.601 5.215 21.656 1 95.62 91 GLU A C 1
ATOM 709 O O . GLU A 1 91 ? -1.195 5.367 22.797 1 95.62 91 GLU A O 1
ATOM 714 N N . MET A 1 92 ? -1.195 6 20.625 1 95.19 92 MET A N 1
ATOM 715 C CA . MET A 1 92 ? -0.154 7.012 20.797 1 95.19 92 MET A CA 1
ATOM 716 C C . MET A 1 92 ? -0.737 8.414 20.703 1 95.19 92 MET A C 1
ATOM 718 O O . MET A 1 92 ? 0.003 9.398 20.703 1 95.19 92 MET A O 1
ATOM 722 N N . ARG A 1 93 ? -2.01 8.523 20.609 1 92.94 93 ARG A N 1
ATOM 723 C CA . ARG A 1 93 ? -2.66 9.82 20.469 1 92.94 93 ARG A CA 1
ATOM 724 C C . ARG A 1 93 ? -2.715 10.555 21.797 1 92.94 93 ARG A C 1
ATOM 726 O O . ARG A 1 93 ? -2.455 9.969 22.844 1 92.94 93 ARG A O 1
ATOM 733 N N . CYS A 1 94 ? -2.863 11.875 21.656 1 91.75 94 CYS A N 1
ATOM 734 C CA . CYS A 1 94 ? -2.955 12.773 22.812 1 91.75 94 CYS A CA 1
ATOM 735 C C . CYS A 1 94 ? -1.645 12.789 23.578 1 91.75 94 CYS A C 1
ATOM 737 O O . CYS A 1 94 ? -1.649 12.891 24.812 1 91.75 94 CYS A O 1
ATOM 739 N N . ARG A 1 95 ? -0.582 12.57 22.906 1 92.81 95 ARG A N 1
ATOM 740 C CA . ARG A 1 95 ? 0.745 12.609 23.516 1 92.81 95 ARG A CA 1
ATOM 741 C C . ARG A 1 95 ? 1.621 13.664 22.844 1 92.81 95 ARG A C 1
ATOM 743 O O . ARG A 1 95 ? 2.838 13.688 23.047 1 92.81 95 ARG A O 1
ATOM 750 N N . GLY A 1 96 ? 1.001 14.422 21.984 1 93.19 96 GLY A N 1
ATOM 751 C CA . GLY A 1 96 ? 1.72 15.516 21.359 1 93.19 96 GLY A CA 1
ATOM 752 C C . GLY A 1 96 ? 2.352 15.141 20.031 1 93.19 96 GLY A C 1
ATOM 753 O O . GLY A 1 96 ? 2.934 15.984 19.344 1 93.19 96 GLY A O 1
ATOM 754 N N . ILE A 1 97 ? 2.273 13.938 19.578 1 95.5 97 ILE A N 1
ATOM 755 C CA . ILE A 1 97 ? 2.902 13.438 18.359 1 95.5 97 ILE A CA 1
ATOM 756 C C . ILE A 1 97 ? 2.273 14.117 17.156 1 95.5 97 ILE A C 1
ATOM 758 O O . ILE A 1 97 ? 2.982 14.562 16.25 1 95.5 97 ILE A O 1
ATOM 762 N N . GLY A 1 98 ? 0.954 14.227 17.125 1 94.75 98 GLY A N 1
ATOM 763 C CA . GLY A 1 98 ? 0.268 14.891 16.031 1 94.75 98 GLY A CA 1
ATOM 764 C C . GLY A 1 98 ? 0.675 16.344 15.867 1 94.75 98 GLY A C 1
ATOM 765 O O . GLY A 1 98 ? 0.936 16.797 14.75 1 94.75 98 GLY A O 1
ATOM 766 N N . ARG A 1 99 ? 0.702 17 16.969 1 94.5 99 ARG A N 1
ATOM 767 C CA . ARG A 1 99 ? 1.119 18.391 16.953 1 94.5 99 ARG A CA 1
ATOM 768 C C . ARG A 1 99 ? 2.543 18.531 16.422 1 94.5 99 ARG A C 1
ATOM 770 O O . ARG A 1 99 ? 2.832 19.438 15.633 1 94.5 99 ARG A O 1
ATOM 777 N N . HIS A 1 100 ? 3.389 17.672 16.875 1 96.31 100 HIS A N 1
ATOM 778 C CA . HIS A 1 100 ? 4.777 17.703 16.438 1 96.31 100 HIS A CA 1
ATOM 779 C C . HIS A 1 100 ? 4.887 17.453 14.938 1 96.31 100 HIS A C 1
ATOM 781 O O . HIS A 1 100 ? 5.613 18.172 14.234 1 96.31 100 HIS A O 1
ATOM 787 N N . LEU A 1 101 ? 4.199 16.469 14.383 1 97.25 101 LEU A N 1
ATOM 788 C CA . LEU A 1 101 ? 4.172 16.172 12.953 1 97.25 101 LEU A CA 1
ATOM 789 C C . LEU A 1 101 ? 3.689 17.375 12.156 1 97.25 101 LEU A C 1
ATOM 791 O O . LEU A 1 101 ? 4.328 17.766 11.18 1 97.25 101 LEU A O 1
ATOM 795 N N . LEU A 1 102 ? 2.604 17.938 12.625 1 96.12 102 LEU A N 1
ATOM 796 C CA . LEU A 1 102 ? 2.01 19.078 11.922 1 96.12 102 LEU A CA 1
ATOM 797 C C . LEU A 1 102 ? 2.961 20.266 11.906 1 96.12 102 LEU A C 1
ATOM 799 O O . LEU A 1 102 ? 3.133 20.922 10.867 1 96.12 102 LEU A O 1
ATOM 803 N N . GLN A 1 103 ? 3.57 20.531 13.008 1 96.56 103 GLN A N 1
ATOM 804 C CA . GLN A 1 103 ? 4.516 21.641 13.109 1 96.56 103 GLN A CA 1
ATOM 805 C C . GLN A 1 103 ? 5.703 21.438 12.172 1 96.56 103 GLN A C 1
ATOM 807 O O . GLN A 1 103 ? 6.16 22.375 11.523 1 96.56 103 GLN A O 1
ATOM 812 N N . GLN A 1 104 ? 6.203 20.234 12.109 1 97.75 104 GLN A N 1
ATOM 813 C CA . GLN A 1 104 ? 7.324 19.938 11.227 1 97.75 104 GLN A CA 1
ATOM 814 C C . GLN A 1 104 ? 6.926 20.094 9.766 1 97.75 104 GLN A C 1
ATOM 816 O O . GLN A 1 104 ? 7.719 20.578 8.945 1 97.75 104 GLN A O 1
ATOM 821 N N . ALA A 1 105 ? 5.742 19.688 9.406 1 97.38 105 ALA A N 1
ATOM 822 C CA . ALA A 1 105 ? 5.25 19.859 8.039 1 97.38 105 ALA A CA 1
ATOM 823 C C . ALA A 1 105 ? 5.117 21.344 7.691 1 97.38 105 ALA A C 1
ATOM 825 O O . ALA A 1 105 ? 5.48 21.766 6.59 1 97.38 105 ALA A O 1
ATOM 826 N N . MET A 1 106 ? 4.574 22.094 8.625 1 97.31 106 MET A N 1
ATOM 827 C CA . MET A 1 106 ? 4.434 23.531 8.406 1 97.31 106 MET A CA 1
ATOM 828 C C . MET A 1 106 ? 5.797 24.203 8.258 1 97.31 106 MET A C 1
ATOM 830 O O . MET A 1 106 ? 5.984 25.062 7.395 1 97.31 106 MET A O 1
ATOM 834 N N . ASN A 1 107 ? 6.758 23.797 9.117 1 97.88 107 ASN A N 1
ATOM 835 C CA . ASN A 1 107 ? 8.117 24.297 9 1 97.88 107 ASN A CA 1
ATOM 836 C C . ASN A 1 107 ? 8.727 23.969 7.641 1 97.88 107 ASN A C 1
ATOM 838 O O . ASN A 1 107 ? 9.367 24.828 7.02 1 97.88 107 ASN A O 1
ATOM 842 N N . PHE A 1 108 ? 8.562 22.797 7.191 1 98.12 108 PHE A N 1
ATOM 843 C CA . PHE A 1 108 ? 9.047 22.375 5.883 1 98.12 108 PHE A CA 1
ATOM 844 C C . PHE A 1 108 ? 8.438 23.219 4.777 1 98.12 108 PHE A C 1
ATOM 846 O O . PHE A 1 108 ? 9.148 23.719 3.896 1 98.12 108 PHE A O 1
ATOM 853 N N . ALA A 1 109 ? 7.098 23.344 4.816 1 97.69 109 ALA A N 1
ATOM 854 C CA . ALA A 1 109 ? 6.395 24.125 3.805 1 97.69 109 ALA A CA 1
ATOM 855 C C . ALA A 1 109 ? 6.918 25.562 3.754 1 97.69 109 ALA A C 1
ATOM 857 O O . ALA A 1 109 ? 7.203 26.094 2.676 1 97.69 109 ALA A O 1
ATOM 858 N N . ARG A 1 110 ? 7.141 26.188 4.895 1 96.88 110 ARG A N 1
ATOM 859 C CA . ARG A 1 110 ? 7.676 27.547 4.969 1 96.88 110 ARG A CA 1
ATOM 860 C C . ARG A 1 110 ? 9.078 27.609 4.379 1 96.88 110 ARG A C 1
ATOM 862 O O . ARG A 1 110 ? 9.383 28.5 3.578 1 96.88 110 ARG A O 1
ATOM 869 N N . ALA A 1 111 ? 9.836 26.656 4.77 1 97.19 111 ALA A N 1
ATOM 870 C CA . ALA A 1 111 ? 11.234 26.641 4.355 1 97.19 111 ALA A CA 1
ATOM 871 C C . ALA A 1 111 ? 11.359 26.469 2.844 1 97.19 111 ALA A C 1
ATOM 873 O O . ALA A 1 111 ? 12.367 26.859 2.252 1 97.19 111 ALA A O 1
ATOM 874 N N . HIS A 1 112 ? 10.344 25.953 2.242 1 96.06 112 HIS A N 1
ATOM 875 C CA . HIS A 1 112 ? 10.43 25.656 0.816 1 96.06 112 HIS A CA 1
ATOM 876 C C . HIS A 1 112 ? 9.555 26.609 0.004 1 96.06 112 HIS A C 1
ATOM 878 O O . HIS A 1 112 ? 9.195 26.297 -1.136 1 96.06 112 HIS A O 1
ATOM 884 N N . GLY A 1 113 ? 9.078 27.656 0.653 1 95.44 113 GLY A N 1
ATOM 885 C CA . GLY A 1 113 ? 8.531 28.812 -0.055 1 95.44 113 GLY A CA 1
ATOM 886 C C . GLY A 1 113 ? 7.039 28.719 -0.289 1 95.44 113 GLY A C 1
ATOM 887 O O . GLY A 1 113 ? 6.488 29.453 -1.114 1 95.44 113 GLY A O 1
ATOM 888 N N . TYR A 1 114 ? 6.41 27.781 0.323 1 97.88 114 TYR A N 1
ATOM 889 C CA . TYR A 1 114 ? 4.957 27.719 0.177 1 97.88 114 TYR A CA 1
ATOM 890 C C . TYR A 1 114 ? 4.277 28.828 0.974 1 97.88 114 TYR A C 1
ATOM 892 O O . TYR A 1 114 ? 4.688 29.125 2.096 1 97.88 114 TYR A O 1
ATOM 900 N N . ALA A 1 115 ? 3.24 29.359 0.435 1 98 115 ALA A N 1
ATOM 901 C CA . ALA A 1 115 ? 2.49 30.438 1.077 1 98 115 ALA A CA 1
ATOM 902 C C . ALA A 1 115 ? 1.329 29.875 1.897 1 98 115 ALA A C 1
ATOM 904 O O . ALA A 1 115 ? 0.819 30.562 2.795 1 98 115 ALA A O 1
ATOM 905 N N . SER A 1 116 ? 0.868 28.656 1.567 1 97.94 116 SER A N 1
ATOM 906 C CA . SER A 1 116 ? -0.271 28.078 2.268 1 97.94 116 SER A CA 1
ATOM 907 C C . SER A 1 116 ? -0.17 26.547 2.311 1 97.94 116 SER A C 1
ATOM 909 O O . SER A 1 116 ? 0.555 25.953 1.516 1 97.94 116 SER A O 1
ATOM 911 N N . LEU A 1 117 ? -0.828 26.062 3.248 1 97.44 117 LEU A N 1
ATOM 912 C CA . LEU A 1 117 ? -0.982 24.625 3.428 1 97.44 117 LEU A CA 1
ATOM 913 C C . LEU A 1 117 ? -2.455 24.25 3.562 1 97.44 117 LEU A C 1
ATOM 915 O O . LEU A 1 117 ? -3.213 24.938 4.254 1 97.44 117 LEU A O 1
ATOM 919 N N . CYS A 1 118 ? -2.834 23.188 2.889 1 96.06 118 CYS A N 1
ATOM 920 C CA . CYS A 1 118 ? -4.227 22.766 2.953 1 96.06 118 CYS A CA 1
ATOM 921 C C . CYS A 1 118 ? -4.32 21.25 3.176 1 96.06 118 CYS A C 1
ATOM 923 O O . CYS A 1 118 ? -3.326 20.547 3.043 1 96.06 118 CYS A O 1
ATOM 925 N N . PHE A 1 119 ? -5.422 20.828 3.602 1 92.81 119 PHE A N 1
ATOM 926 C CA . PHE A 1 119 ? -5.699 19.391 3.699 1 92.81 119 PHE A CA 1
ATOM 927 C C . PHE A 1 119 ? -7.191 19.125 3.562 1 92.81 119 PHE A C 1
ATOM 929 O O . PHE A 1 119 ? -8.008 20.031 3.729 1 92.81 119 PHE A O 1
ATOM 936 N N . TRP A 1 120 ? -7.48 17.891 3.139 1 91.19 120 TRP A N 1
ATOM 937 C CA . TRP A 1 120 ? -8.844 17.375 3.068 1 91.19 120 TRP A CA 1
ATOM 938 C C . TRP A 1 120 ? -9.07 16.297 4.121 1 91.19 120 TRP A C 1
ATOM 940 O O . TRP A 1 120 ? -8.203 15.445 4.348 1 91.19 120 TRP A O 1
ATOM 950 N N . THR A 1 121 ? -10.211 16.422 4.824 1 90.62 121 THR A N 1
ATOM 951 C CA . THR A 1 121 ? -10.539 15.422 5.84 1 90.62 121 THR A CA 1
ATOM 952 C C . THR A 1 121 ? -12.039 15.141 5.859 1 90.62 121 THR A C 1
ATOM 954 O O . THR A 1 121 ? -12.781 15.656 5.023 1 90.62 121 THR A O 1
ATOM 957 N N . PHE A 1 122 ? -12.43 14.164 6.691 1 87.5 122 PHE A N 1
ATOM 958 C CA . PHE A 1 122 ? -13.836 13.812 6.867 1 87.5 122 PHE A CA 1
ATOM 959 C C . PHE A 1 122 ? -14.32 14.18 8.266 1 87.5 122 PHE A C 1
ATOM 961 O O . PHE A 1 122 ? -13.531 14.203 9.211 1 87.5 122 PHE A O 1
ATOM 968 N N . ASN A 1 123 ? -15.594 14.547 8.305 1 76.56 123 ASN A N 1
ATOM 969 C CA . ASN A 1 123 ? -16.188 14.914 9.586 1 76.56 123 ASN A CA 1
ATOM 970 C C . ASN A 1 123 ? -16.188 13.742 10.562 1 76.56 123 ASN A C 1
ATOM 972 O O . ASN A 1 123 ? -16.297 12.586 10.148 1 76.56 123 ASN A O 1
ATOM 976 N N . GLY A 1 124 ? -16.109 14.039 11.977 1 63.97 124 GLY A N 1
ATOM 977 C CA . GLY A 1 124 ? -16.234 13.023 13.008 1 63.97 124 GLY A CA 1
ATOM 978 C C . GLY A 1 124 ? -14.898 12.492 13.484 1 63.97 124 GLY A C 1
ATOM 979 O O . GLY A 1 124 ? -14.844 11.703 14.43 1 63.97 124 GLY A O 1
ATOM 980 N N . HIS A 1 125 ? -14 12.672 12.625 1 57.78 125 HIS A N 1
ATOM 98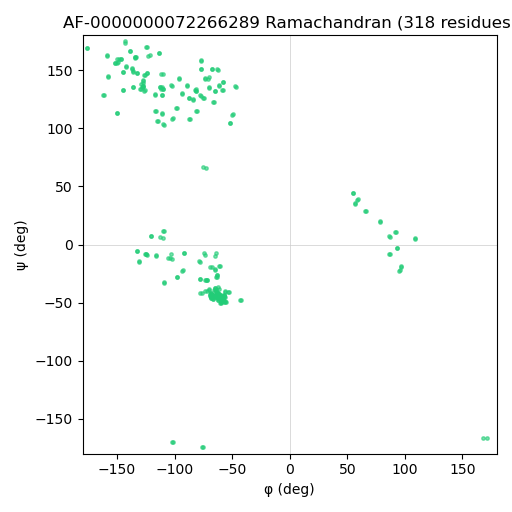1 C CA . HIS A 1 125 ? -12.711 12.305 13.211 1 57.78 125 HIS A CA 1
ATOM 982 C C . HIS A 1 125 ? -12.258 13.336 14.234 1 57.78 125 HIS A C 1
ATOM 984 O O . HIS A 1 125 ? -11.516 14.258 13.906 1 57.78 125 HIS A O 1
ATOM 990 N N . HIS A 1 126 ? -13.039 13.406 15.305 1 52.56 126 HIS A N 1
ATOM 991 C CA . HIS A 1 126 ? -13.039 14.43 16.344 1 52.56 126 HIS A CA 1
ATOM 992 C C . HIS A 1 126 ? -11.617 14.812 16.75 1 52.56 126 HIS A C 1
ATOM 994 O O . HIS A 1 126 ? -11.336 15.992 16.984 1 52.56 126 HIS A O 1
ATOM 1000 N N . THR A 1 127 ? -10.789 13.875 17 1 54.16 127 THR A N 1
ATOM 1001 C CA . THR A 1 127 ? -9.539 14.211 17.672 1 54.16 127 THR A CA 1
ATOM 1002 C C . THR A 1 127 ? -8.688 15.125 16.781 1 54.16 127 THR A C 1
ATOM 1004 O O . THR A 1 127 ? -7.969 15.992 17.297 1 54.16 127 THR A O 1
ATOM 1007 N N . SER A 1 128 ? -9.117 15.336 15.516 1 64.88 128 SER A N 1
ATOM 1008 C CA . SER A 1 128 ? -8.156 16.031 14.664 1 64.88 128 SER A CA 1
ATOM 1009 C C . SER A 1 128 ? -8.562 17.484 14.43 1 64.88 128 SER A C 1
ATOM 1011 O O . SER A 1 128 ? -7.711 18.359 14.297 1 64.88 128 SER A O 1
ATOM 1013 N N . GLU A 1 129 ? -9.805 17.812 14.812 1 76.75 129 GLU A N 1
ATOM 1014 C CA . GLU A 1 129 ? -10.242 19.172 14.492 1 76.75 129 GLU A CA 1
ATOM 1015 C C . GLU A 1 129 ? -9.625 20.188 15.438 1 76.75 129 GLU A C 1
ATOM 1017 O O . GLU A 1 129 ? -9.203 21.266 15.016 1 76.75 129 GLU A O 1
ATOM 1022 N N . SER A 1 130 ? -9.578 19.859 16.703 1 82.75 130 SER A N 1
ATOM 1023 C CA . SER A 1 130 ? -9.016 20.766 17.688 1 82.75 130 SER A CA 1
ATOM 1024 C C . SER A 1 130 ? -7.543 21.047 17.406 1 82.75 130 SER A C 1
ATOM 1026 O O . SER A 1 130 ? -7.082 22.188 17.578 1 82.75 130 SER A O 1
ATOM 1028 N N . LEU A 1 131 ? -6.863 20.094 16.969 1 86.62 131 LEU A N 1
ATOM 1029 C CA . LEU A 1 131 ? -5.449 20.25 16.625 1 86.62 131 LEU A CA 1
ATOM 1030 C C . LEU A 1 131 ? -5.266 21.219 15.469 1 86.62 131 LEU A C 1
ATOM 1032 O O . LEU A 1 131 ? -4.391 22.094 15.516 1 86.62 131 LEU A O 1
ATOM 1036 N N . TYR A 1 132 ? -6.137 21.141 14.477 1 87 132 TYR A N 1
ATOM 1037 C CA . TYR A 1 132 ? -6.016 21.984 13.297 1 87 132 TYR A CA 1
ATOM 1038 C C . TYR A 1 132 ? -6.379 23.438 13.617 1 87 132 TYR A C 1
ATOM 1040 O O . TYR A 1 132 ? -5.672 24.359 13.211 1 87 132 TYR A O 1
ATOM 1048 N N . VAL A 1 133 ? -7.426 23.531 14.438 1 88.81 133 VAL A N 1
ATOM 1049 C CA . VAL A 1 133 ? -7.887 24.859 14.797 1 88.81 133 VAL A CA 1
ATOM 1050 C C . VAL A 1 133 ? -6.836 25.547 15.672 1 88.81 133 VAL A C 1
ATOM 1052 O O . VAL A 1 133 ? -6.469 26.703 15.422 1 88.81 133 VAL A O 1
ATOM 1055 N N . SER A 1 134 ? -6.344 24.859 16.594 1 90.94 134 SER A N 1
ATOM 1056 C CA . SER A 1 134 ? -5.363 25.422 17.516 1 90.94 134 SER A CA 1
ATOM 1057 C C . SER A 1 134 ? -4.051 25.734 16.797 1 90.94 134 SER A C 1
ATOM 1059 O O . SER A 1 134 ? -3.258 26.547 17.266 1 90.94 134 SER A O 1
ATOM 1061 N N . SER A 1 135 ? -3.838 25.141 15.68 1 92 135 SER A N 1
ATOM 1062 C CA . SER A 1 135 ? -2.619 25.344 14.906 1 92 135 SER A CA 1
ATOM 1063 C C . SER A 1 135 ? -2.797 26.469 13.883 1 92 135 SER A C 1
ATOM 1065 O O . SER A 1 135 ? -1.854 26.828 13.18 1 92 135 SER A O 1
ATOM 1067 N N . GLY A 1 136 ? -4.016 26.938 13.781 1 94.31 136 GLY A N 1
ATOM 1068 C CA . GLY A 1 136 ? -4.234 28.109 12.961 1 94.31 136 GLY A CA 1
ATOM 1069 C C . GLY A 1 136 ? -4.965 27.812 11.664 1 94.31 136 GLY A C 1
ATOM 1070 O O . GLY A 1 136 ? -5.176 28.703 10.836 1 94.31 136 GLY A O 1
ATOM 1071 N N . PHE A 1 137 ? -5.406 26.594 11.484 1 95.38 137 PHE A N 1
ATOM 1072 C CA . PHE A 1 137 ? -6.141 26.234 10.273 1 95.38 137 PHE A CA 1
ATOM 1073 C C . PHE A 1 137 ? -7.578 26.734 10.352 1 95.38 137 PHE A C 1
ATOM 1075 O O . PHE A 1 137 ? -8.156 26.812 11.438 1 95.38 137 PHE A O 1
ATOM 1082 N N . ARG A 1 138 ? -8.133 27 9.234 1 95.12 138 ARG A N 1
ATOM 1083 C CA . ARG A 1 138 ? -9.547 27.359 9.117 1 95.12 138 ARG A CA 1
ATOM 1084 C C . ARG A 1 138 ? -10.25 26.469 8.102 1 95.12 138 ARG A C 1
ATOM 1086 O O . ARG A 1 138 ? -9.68 26.141 7.055 1 95.12 138 ARG A O 1
ATOM 1093 N N . ARG A 1 139 ? -11.453 26.188 8.352 1 93.62 139 ARG A N 1
ATOM 1094 C CA . ARG A 1 139 ? -12.25 25.391 7.43 1 93.62 139 ARG A CA 1
ATOM 1095 C C . ARG A 1 139 ? -12.711 26.219 6.242 1 93.62 139 ARG A C 1
ATOM 1097 O O . ARG A 1 139 ? -13.297 27.297 6.422 1 93.62 139 ARG A O 1
ATOM 1104 N N . VAL A 1 140 ? -12.469 25.75 5.066 1 95.12 140 VAL A N 1
ATOM 1105 C CA . VAL A 1 140 ? -12.805 26.562 3.9 1 95.12 140 VAL A CA 1
ATOM 1106 C C . VAL A 1 140 ? -14.008 25.953 3.176 1 95.12 140 VAL A C 1
ATOM 1108 O O . VAL A 1 140 ? -14.773 26.672 2.527 1 95.12 140 VAL A O 1
ATOM 1111 N N . THR A 1 141 ? -14.148 24.688 3.182 1 94.31 141 THR A N 1
ATOM 1112 C CA . THR A 1 141 ? -15.32 24.031 2.598 1 94.31 141 THR A CA 1
ATOM 1113 C C . THR A 1 141 ? -15.82 22.906 3.5 1 94.31 141 THR A C 1
ATOM 1115 O O . THR A 1 141 ? -15.078 22.406 4.355 1 94.31 141 THR A O 1
ATOM 1118 N N . SER A 1 142 ? -17.125 22.609 3.447 1 93.19 142 SER A N 1
ATOM 1119 C CA . SER A 1 142 ? -17.781 21.484 4.102 1 93.19 142 SER A CA 1
ATOM 1120 C C . SER A 1 142 ? -19 21.016 3.312 1 93.19 142 SER A C 1
ATOM 1122 O O . SER A 1 142 ? -19.953 21.781 3.137 1 93.19 142 SER A O 1
ATOM 1124 N N . HIS A 1 143 ? -18.922 19.875 2.799 1 94.81 143 HIS A N 1
ATOM 1125 C CA . HIS A 1 143 ? -20.031 19.422 1.976 1 94.81 143 HIS A CA 1
ATOM 1126 C C . HIS A 1 143 ? -20.25 17.922 2.137 1 94.81 143 HIS A C 1
ATOM 1128 O O . HIS A 1 143 ? -19.297 17.156 2.271 1 94.81 143 HIS A O 1
ATOM 1134 N N . PRO A 1 144 ? -21.516 17.547 2.006 1 94.62 144 PRO A N 1
ATOM 1135 C CA . PRO A 1 144 ? -21.812 16.109 2.074 1 94.62 144 PRO A CA 1
ATOM 1136 C C . PRO A 1 144 ? -21.312 15.344 0.849 1 94.62 144 PRO A C 1
ATOM 1138 O O . PRO A 1 144 ? -21.297 15.891 -0.26 1 94.62 144 PRO A O 1
ATOM 1141 N N . ALA A 1 145 ? -20.828 14.117 1.116 1 94.88 145 ALA A N 1
ATOM 1142 C CA . ALA A 1 145 ? -20.375 13.227 0.051 1 94.88 145 ALA A CA 1
ATOM 1143 C C . ALA A 1 145 ? -20.609 11.766 0.425 1 94.88 145 ALA A C 1
ATOM 1145 O O . ALA A 1 145 ? -21.062 11.461 1.536 1 94.88 145 ALA A O 1
ATOM 1146 N N . HIS A 1 146 ? -20.641 10.93 -0.539 1 95.56 146 HIS A N 1
ATOM 1147 C CA . HIS A 1 146 ? -20.594 9.484 -0.339 1 95.56 146 HIS A CA 1
ATOM 1148 C C . HIS A 1 146 ? -19.25 8.906 -0.793 1 95.56 146 HIS A C 1
ATOM 1150 O O . HIS A 1 146 ? -19 8.773 -1.993 1 95.56 146 HIS A O 1
ATOM 1156 N N . SER A 1 147 ? -18.438 8.625 0.279 1 93.94 147 SER A N 1
ATOM 1157 C CA . SER A 1 147 ? -17.078 8.164 -0.013 1 93.94 147 SER A CA 1
ATOM 1158 C C . SER A 1 147 ? -16.766 6.887 0.755 1 93.94 147 SER A C 1
ATOM 1160 O O . SER A 1 147 ? -17.141 6.746 1.922 1 93.94 147 SER A O 1
ATOM 1162 N N . PHE A 1 148 ? -16.188 5.922 0.019 1 96.38 148 PHE A N 1
ATOM 1163 C CA . PHE A 1 148 ? -15.648 4.699 0.601 1 96.38 148 PHE A CA 1
ATOM 1164 C C . PHE A 1 148 ? -16.734 3.936 1.355 1 96.38 148 PHE A C 1
ATOM 1166 O O . PHE A 1 148 ? -16.5 3.475 2.477 1 96.38 148 PHE A O 1
ATOM 1173 N N . GLY A 1 149 ? -17.875 3.947 0.799 1 95.69 149 GLY A N 1
ATOM 1174 C CA . GLY A 1 149 ? -19 3.137 1.27 1 95.69 149 GLY A CA 1
ATOM 1175 C C . GLY A 1 149 ? -19.797 3.807 2.367 1 95.69 149 GLY A C 1
ATOM 1176 O O . GLY A 1 149 ? -20.672 3.184 2.973 1 95.69 149 GLY A O 1
ATOM 1177 N N . ARG A 1 150 ? -19.469 5.078 2.635 1 95.44 150 ARG A N 1
ATOM 1178 C CA . ARG A 1 150 ? -20.141 5.766 3.736 1 95.44 150 ARG A CA 1
ATOM 1179 C C . ARG A 1 150 ? -20.547 7.18 3.332 1 95.44 150 ARG A C 1
ATOM 1181 O O . ARG A 1 150 ? -19.906 7.793 2.473 1 95.44 150 ARG A O 1
ATOM 1188 N N . ASP A 1 151 ? -21.609 7.621 3.92 1 94.88 151 ASP A N 1
ATOM 1189 C CA . ASP A 1 151 ? -21.922 9.047 3.859 1 94.88 151 ASP A CA 1
ATOM 1190 C C . ASP A 1 151 ? -21.016 9.844 4.797 1 94.88 151 ASP A C 1
ATOM 1192 O O . ASP A 1 151 ? -20.906 9.523 5.98 1 94.88 151 ASP A O 1
ATOM 1196 N N . VAL A 1 152 ? -20.375 10.836 4.188 1 93.5 152 VAL A N 1
ATOM 1197 C CA . VAL A 1 152 ? -19.422 11.609 4.977 1 93.5 152 VAL A CA 1
ATOM 1198 C C . VAL A 1 152 ? -19.625 13.102 4.719 1 93.5 152 VAL A C 1
ATOM 1200 O O . VAL A 1 152 ? -20.422 13.484 3.848 1 93.5 152 VAL A O 1
ATOM 1203 N N . ILE A 1 153 ? -19.141 13.875 5.613 1 93.31 153 ILE A N 1
ATOM 1204 C CA . ILE A 1 153 ? -18.969 15.297 5.344 1 93.31 153 ILE A CA 1
ATOM 1205 C C . ILE A 1 153 ? -17.5 15.578 5.027 1 93.31 153 ILE A C 1
ATOM 1207 O O . ILE A 1 153 ? -16.625 15.445 5.891 1 93.31 153 ILE A O 1
ATOM 1211 N N . GLU A 1 154 ? -17.203 15.867 3.836 1 93.19 154 GLU A N 1
ATOM 1212 C CA . GLU A 1 154 ? -15.844 16.203 3.428 1 93.19 154 GLU A CA 1
ATOM 1213 C C . GLU A 1 154 ? -15.531 17.672 3.725 1 93.19 154 GLU A C 1
ATOM 1215 O O . GLU A 1 154 ? -16.344 18.547 3.457 1 93.19 154 GLU A O 1
ATOM 1220 N N . GLN A 1 155 ? -14.398 17.859 4.312 1 92.81 155 GLN A N 1
ATOM 1221 C CA . GLN A 1 155 ? -13.992 19.203 4.715 1 92.81 155 GLN A CA 1
ATOM 1222 C C . GLN A 1 155 ? -12.602 19.531 4.18 1 92.81 155 GLN A C 1
ATOM 1224 O O . GLN A 1 155 ? -11.719 18.672 4.152 1 92.81 155 GLN A O 1
ATOM 1229 N N . GLU A 1 156 ? -12.461 20.719 3.775 1 94.06 156 GLU A N 1
ATOM 1230 C CA . GLU A 1 156 ? -11.148 21.266 3.428 1 94.06 156 GLU A CA 1
ATOM 1231 C C . GLU A 1 156 ? -10.711 22.328 4.426 1 94.06 156 GLU A C 1
ATOM 1233 O O . GLU A 1 156 ? -11.516 23.172 4.82 1 94.06 156 GLU A O 1
ATOM 1238 N N . TRP A 1 157 ? -9.5 22.281 4.848 1 94.12 157 TRP A N 1
ATOM 1239 C CA . TRP A 1 157 ? -8.906 23.219 5.785 1 94.12 157 TRP A CA 1
ATOM 1240 C C . TRP A 1 157 ? -7.652 23.859 5.199 1 94.12 157 TRP A C 1
ATOM 1242 O O . TRP A 1 157 ? -6.949 23.234 4.398 1 94.12 157 TRP A O 1
ATOM 1252 N N . GLU A 1 158 ? -7.402 25.094 5.562 1 96.56 158 GLU A N 1
ATOM 1253 C CA . GLU A 1 158 ? -6.238 25.797 5.035 1 96.56 158 GLU A CA 1
ATOM 1254 C C . GLU A 1 158 ? -5.598 26.688 6.098 1 96.56 158 GLU A C 1
ATOM 1256 O O . GLU A 1 158 ? -6.27 27.141 7.023 1 96.56 158 GLU A O 1
ATOM 1261 N N . ILE A 1 159 ? -4.348 26.922 5.984 1 97.12 159 ILE A N 1
ATOM 1262 C CA . ILE A 1 159 ? -3.609 27.891 6.789 1 97.12 159 ILE A CA 1
ATOM 1263 C C . ILE A 1 159 ? -2.67 28.703 5.895 1 97.12 159 ILE A C 1
ATOM 1265 O O . ILE A 1 159 ? -2.066 28.156 4.969 1 97.12 159 ILE A O 1
ATOM 1269 N N . VAL A 1 160 ? -2.643 29.953 6.098 1 96.88 160 VAL A N 1
ATOM 1270 C CA . VAL A 1 160 ? -1.63 30.797 5.473 1 96.88 160 VAL A CA 1
ATOM 1271 C C . VAL A 1 160 ? -0.334 30.734 6.277 1 96.88 160 VAL A C 1
ATOM 1273 O O . VAL A 1 160 ? -0.353 30.859 7.508 1 96.88 160 VAL A O 1
ATOM 1276 N N . LEU A 1 161 ? 0.732 30.562 5.598 1 95.75 161 LEU A N 1
ATOM 1277 C CA . LEU A 1 161 ? 2.004 30.344 6.281 1 95.75 161 LEU A CA 1
ATOM 1278 C C . LEU A 1 161 ? 2.789 31.641 6.387 1 95.75 161 LEU A C 1
ATOM 1280 O O . LEU A 1 161 ? 2.682 32.531 5.52 1 95.75 161 LEU A O 1
ATOM 1284 N N . MET B 1 1 ? -3.416 -27.266 18.812 1 41.06 1 MET B N 1
ATOM 1285 C CA . MET B 1 1 ? -3.873 -27.688 17.484 1 41.06 1 MET B CA 1
ATOM 1286 C C . MET B 1 1 ? -3.193 -26.891 16.391 1 41.06 1 MET B C 1
ATOM 1288 O O . MET B 1 1 ? -3.076 -25.656 16.484 1 41.06 1 MET B O 1
ATOM 1292 N N . GLN B 1 2 ? -2.328 -27.5 15.648 1 53.72 2 GLN B N 1
ATOM 1293 C CA . GLN B 1 2 ? -1.532 -26.797 14.648 1 53.72 2 GLN B CA 1
ATOM 1294 C C . GLN B 1 2 ? -2.42 -25.969 13.727 1 53.72 2 GLN B C 1
ATOM 1296 O O . GLN B 1 2 ? -3.379 -26.484 13.148 1 53.72 2 GLN B O 1
ATOM 1301 N N . ASP B 1 3 ? -2.479 -24.656 13.875 1 68.88 3 ASP B N 1
ATOM 1302 C CA . ASP B 1 3 ? -3.453 -23.812 13.172 1 68.88 3 ASP B CA 1
ATOM 1303 C C . ASP B 1 3 ? -3.473 -24.125 11.68 1 68.88 3 ASP B C 1
ATOM 1305 O O . ASP B 1 3 ? -2.42 -24.328 11.07 1 68.88 3 ASP B O 1
ATOM 1309 N N . ALA B 1 4 ? -4.555 -24.672 11.281 1 88.31 4 ALA B N 1
ATOM 1310 C CA . ALA B 1 4 ? -4.746 -25.062 9.883 1 88.31 4 ALA B CA 1
ATOM 1311 C C . ALA B 1 4 ? -4.586 -23.844 8.961 1 88.31 4 ALA B C 1
ATOM 1313 O O . ALA B 1 4 ? -4.945 -22.734 9.328 1 88.31 4 ALA B O 1
ATOM 1314 N N . LEU B 1 5 ? -3.938 -24.047 7.809 1 95.25 5 LEU B N 1
ATOM 1315 C CA . LEU B 1 5 ? -3.781 -23.016 6.781 1 95.25 5 LEU B CA 1
ATOM 1316 C C . LEU B 1 5 ? -5.129 -22.656 6.164 1 95.25 5 LEU B C 1
ATOM 1318 O O . LEU B 1 5 ? -5.883 -23.547 5.75 1 95.25 5 LEU B O 1
ATOM 1322 N N . GLU B 1 6 ? -5.465 -21.469 6.227 1 97.06 6 GLU B N 1
ATOM 1323 C CA . GLU B 1 6 ? -6.684 -20.953 5.621 1 97.06 6 GLU B CA 1
ATOM 1324 C C . GLU B 1 6 ? -6.371 -20 4.465 1 97.06 6 GLU B C 1
ATOM 1326 O O . GLU B 1 6 ? -5.445 -19.188 4.555 1 97.06 6 GLU B O 1
ATOM 1331 N N . LEU B 1 7 ? -7.109 -20.188 3.377 1 98 7 LEU B N 1
ATOM 1332 C CA . LEU B 1 7 ? -7.02 -19.266 2.256 1 98 7 LEU B CA 1
ATOM 1333 C C . LEU B 1 7 ? -8.305 -18.453 2.117 1 98 7 LEU B C 1
ATOM 1335 O O . LEU B 1 7 ? -9.398 -19 2.141 1 98 7 LEU B O 1
ATOM 1339 N N . ARG B 1 8 ? -8.18 -17.203 2.041 1 98.25 8 ARG B N 1
ATOM 1340 C CA . ARG B 1 8 ? -9.352 -16.344 1.881 1 98.25 8 ARG B CA 1
ATOM 1341 C C . ARG B 1 8 ? -9.07 -15.219 0.89 1 98.25 8 ARG B C 1
ATOM 1343 O O . ARG B 1 8 ? -7.926 -15.008 0.485 1 98.25 8 ARG B O 1
ATOM 1350 N N . ASP B 1 9 ? -10.156 -14.531 0.442 1 98.25 9 ASP B N 1
ATOM 1351 C CA . ASP B 1 9 ? -10 -13.352 -0.394 1 98.25 9 ASP B CA 1
ATOM 1352 C C . ASP B 1 9 ? -9.562 -12.148 0.437 1 98.25 9 ASP B C 1
ATOM 1354 O O . ASP B 1 9 ? -9.258 -12.281 1.624 1 98.25 9 ASP B O 1
ATOM 1358 N N . LEU B 1 10 ? -9.5 -11.008 -0.156 1 98.06 10 LEU B N 1
ATOM 1359 C CA . LEU B 1 10 ? -8.938 -9.797 0.426 1 98.06 10 LEU B CA 1
ATOM 1360 C C . LEU B 1 10 ? -9.828 -9.258 1.539 1 98.06 10 LEU B C 1
ATOM 1362 O O . LEU B 1 10 ? -11.055 -9.227 1.396 1 98.06 10 LEU B O 1
ATOM 1366 N N . GLU B 1 11 ? -9.266 -8.898 2.568 1 98.31 11 GLU B N 1
ATOM 1367 C CA . GLU B 1 11 ? -9.891 -8.133 3.645 1 98.31 11 GLU B CA 1
ATOM 1368 C C . GLU B 1 11 ? -9.102 -6.855 3.932 1 98.31 11 GLU B C 1
ATOM 1370 O O . GLU B 1 11 ? -7.969 -6.699 3.477 1 98.31 11 GLU B O 1
ATOM 1375 N N . ILE B 1 12 ? -9.688 -5.992 4.73 1 98.62 12 ILE B N 1
ATOM 1376 C CA . ILE B 1 12 ? -9.086 -4.707 5.07 1 98.62 12 ILE B CA 1
ATOM 1377 C C . ILE B 1 12 ? -7.719 -4.934 5.711 1 98.62 12 ILE B C 1
ATOM 1379 O O . ILE B 1 12 ? -7.566 -5.789 6.586 1 98.62 12 ILE B O 1
ATOM 1383 N N . GLY B 1 13 ? -6.758 -4.227 5.27 1 98.69 13 GLY B N 1
ATOM 1384 C CA . GLY B 1 13 ? -5.406 -4.336 5.801 1 98.69 13 GLY B CA 1
ATOM 1385 C C . GLY B 1 13 ? -4.512 -5.242 4.973 1 98.69 13 GLY B C 1
ATOM 1386 O O . GLY B 1 13 ? -3.285 -5.164 5.062 1 98.69 13 GLY B O 1
ATOM 1387 N N . ASP B 1 14 ? -5.082 -6.117 4.137 1 98.88 14 ASP B N 1
ATOM 1388 C CA . ASP B 1 14 ? -4.309 -7.078 3.355 1 98.88 14 ASP B CA 1
ATOM 1389 C C . ASP B 1 14 ? -3.455 -6.375 2.305 1 98.88 14 ASP B C 1
ATOM 1391 O O . ASP B 1 14 ? -2.297 -6.738 2.094 1 98.88 14 ASP B O 1
ATOM 1395 N N . ALA B 1 15 ? -4.031 -5.383 1.616 1 98.94 15 ALA B N 1
ATOM 1396 C CA . ALA B 1 15 ? -3.279 -4.691 0.572 1 98.94 15 ALA B CA 1
ATOM 1397 C C . ALA B 1 15 ? -2.027 -4.031 1.142 1 98.94 15 ALA B C 1
ATOM 1399 O O . ALA B 1 15 ? -0.94 -4.152 0.572 1 98.94 15 ALA B O 1
ATOM 1400 N N . GLY B 1 16 ? -2.168 -3.352 2.271 1 98.94 16 GLY B N 1
ATOM 1401 C CA . GLY B 1 16 ? -1.015 -2.748 2.918 1 98.94 16 GLY B CA 1
ATOM 1402 C C . GLY B 1 16 ? 0.032 -3.762 3.338 1 98.94 16 GLY B C 1
ATOM 1403 O O . GLY B 1 16 ? 1.231 -3.527 3.176 1 98.94 16 GLY B O 1
ATOM 1404 N N . TRP B 1 17 ? -0.418 -4.832 3.889 1 98.88 17 TRP B N 1
ATOM 1405 C CA . TRP B 1 17 ? 0.486 -5.91 4.27 1 98.88 17 TRP B CA 1
ATOM 1406 C C . TRP B 1 17 ? 1.248 -6.438 3.059 1 98.88 17 TRP B C 1
ATOM 1408 O O . TRP B 1 17 ? 2.467 -6.621 3.115 1 98.88 17 TRP B O 1
ATOM 1418 N N . ILE B 1 18 ? 0.541 -6.695 1.954 1 98.88 18 ILE B N 1
ATOM 1419 C CA . ILE B 1 18 ? 1.15 -7.188 0.722 1 98.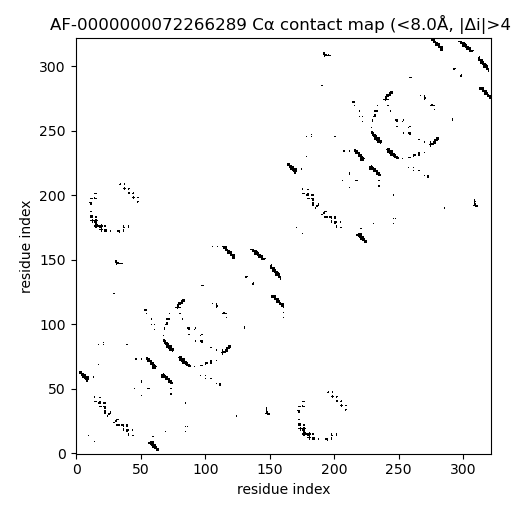88 18 ILE B CA 1
ATOM 1420 C C . ILE B 1 18 ? 2.211 -6.199 0.243 1 98.88 18 ILE B C 1
ATOM 1422 O O . ILE B 1 18 ? 3.336 -6.594 -0.077 1 98.88 18 ILE B O 1
ATOM 1426 N N . VAL B 1 19 ? 1.878 -4.938 0.257 1 98.94 19 VAL B N 1
ATOM 1427 C CA . VAL B 1 19 ? 2.785 -3.896 -0.211 1 98.94 19 VAL B CA 1
ATOM 1428 C C . VAL B 1 19 ? 4.039 -3.873 0.662 1 98.94 19 VAL B C 1
ATOM 1430 O O . VAL B 1 19 ? 5.16 -3.9 0.149 1 98.94 19 VAL B O 1
ATOM 1433 N N . ALA B 1 20 ? 3.869 -3.896 1.957 1 98.88 20 ALA B N 1
ATOM 1434 C CA . ALA B 1 20 ? 4.988 -3.791 2.891 1 98.88 20 ALA B CA 1
ATOM 1435 C C . ALA B 1 20 ? 5.895 -5.016 2.801 1 98.88 20 ALA B C 1
ATOM 1437 O O . ALA B 1 20 ? 7.117 -4.883 2.719 1 98.88 20 ALA B O 1
ATOM 1438 N N . ARG B 1 21 ? 5.293 -6.18 2.807 1 98.44 21 ARG B N 1
ATOM 1439 C CA . ARG B 1 21 ? 6.09 -7.402 2.85 1 98.44 21 ARG B CA 1
ATOM 1440 C C . ARG B 1 21 ? 6.855 -7.605 1.546 1 98.44 21 ARG B C 1
ATOM 1442 O O . ARG B 1 21 ? 8.023 -7.984 1.559 1 98.44 21 ARG B O 1
ATOM 1449 N N . HIS B 1 22 ? 6.203 -7.359 0.385 1 97.94 22 HIS B N 1
ATOM 1450 C CA . HIS B 1 22 ? 6.93 -7.434 -0.876 1 97.94 22 HIS B CA 1
ATOM 1451 C C . HIS B 1 22 ? 8.117 -6.473 -0.889 1 97.94 22 HIS B C 1
ATOM 1453 O O . HIS B 1 22 ? 9.219 -6.852 -1.275 1 97.94 22 HIS B O 1
ATOM 1459 N N . ALA B 1 23 ? 7.859 -5.27 -0.464 1 98.5 23 ALA B N 1
ATOM 1460 C CA . ALA B 1 23 ? 8.922 -4.262 -0.459 1 98.5 23 ALA B CA 1
ATOM 1461 C C . ALA B 1 23 ? 10.094 -4.707 0.409 1 98.5 23 ALA B C 1
ATOM 1463 O O . ALA B 1 23 ? 11.242 -4.672 -0.03 1 98.5 23 ALA B O 1
ATOM 1464 N N . GLU B 1 24 ? 9.82 -5.129 1.594 1 98.25 24 GLU B N 1
ATOM 1465 C CA . GLU B 1 24 ? 10.859 -5.469 2.566 1 98.25 24 GLU B CA 1
ATOM 1466 C C . GLU B 1 24 ? 11.633 -6.711 2.137 1 98.25 24 GLU B C 1
ATOM 1468 O O . GLU B 1 24 ? 12.867 -6.734 2.191 1 98.25 24 GLU B O 1
ATOM 1473 N N . ILE B 1 25 ? 10.945 -7.73 1.711 1 96.62 25 ILE B N 1
ATOM 1474 C CA . ILE B 1 25 ? 11.578 -9 1.368 1 96.62 25 ILE B CA 1
ATOM 1475 C C . ILE B 1 25 ? 12.422 -8.836 0.103 1 96.62 25 ILE B C 1
ATOM 1477 O O . ILE B 1 25 ? 13.562 -9.289 0.045 1 96.62 25 ILE B O 1
ATOM 1481 N N . TYR B 1 26 ? 11.906 -8.133 -0.955 1 95.38 26 TYR B N 1
ATOM 1482 C CA . TYR B 1 26 ? 12.641 -7.969 -2.203 1 95.38 26 TYR B CA 1
ATOM 1483 C C . TYR B 1 26 ? 13.805 -7.008 -2.023 1 95.38 26 TYR B C 1
ATOM 1485 O O . TYR B 1 26 ? 14.828 -7.125 -2.707 1 95.38 26 TYR B O 1
ATOM 1493 N N . ALA B 1 27 ? 13.648 -6.027 -1.091 1 96.88 27 ALA B N 1
ATOM 1494 C CA . ALA B 1 27 ? 14.805 -5.199 -0.753 1 96.88 27 ALA B CA 1
ATOM 1495 C C . ALA B 1 27 ? 15.914 -6.035 -0.112 1 96.88 27 ALA B C 1
ATOM 1497 O O . ALA B 1 27 ? 17.078 -5.902 -0.469 1 96.88 27 ALA B O 1
ATOM 1498 N N . ALA B 1 28 ? 15.539 -6.871 0.796 1 95.81 28 ALA B N 1
ATOM 1499 C CA . ALA B 1 28 ? 16.5 -7.676 1.542 1 95.81 28 ALA B CA 1
ATOM 1500 C C . ALA B 1 28 ? 17.141 -8.742 0.649 1 95.81 28 ALA B C 1
ATOM 1502 O O . ALA B 1 28 ? 18.344 -9 0.736 1 95.81 28 ALA B O 1
ATOM 1503 N N . GLU B 1 29 ? 16.359 -9.336 -0.225 1 92.75 29 GLU B N 1
ATOM 1504 C CA . GLU B 1 29 ? 16.812 -10.523 -0.945 1 92.75 29 GLU B CA 1
ATOM 1505 C C . GLU B 1 29 ? 17.328 -10.156 -2.336 1 92.75 29 GLU B C 1
ATOM 1507 O O . GLU B 1 29 ? 18.172 -10.867 -2.896 1 92.75 29 GLU B O 1
ATOM 1512 N N . ALA B 1 30 ? 16.797 -9.047 -2.912 1 92.88 30 ALA B N 1
ATOM 1513 C CA . ALA B 1 30 ? 17.141 -8.734 -4.297 1 92.88 30 ALA B CA 1
ATOM 1514 C C . ALA B 1 30 ? 17.719 -7.324 -4.41 1 92.88 30 ALA B C 1
ATOM 1516 O O . ALA B 1 30 ? 18.156 -6.918 -5.484 1 92.88 30 ALA B O 1
ATOM 1517 N N . GLY B 1 31 ? 17.672 -6.539 -3.336 1 95.25 31 GLY B N 1
ATOM 1518 C CA . GLY B 1 31 ? 18.25 -5.203 -3.332 1 95.25 31 GLY B CA 1
ATOM 1519 C C . GLY B 1 31 ? 17.375 -4.172 -4.023 1 95.25 31 GLY B C 1
ATOM 1520 O O . GLY B 1 31 ? 17.875 -3.125 -4.457 1 95.25 31 GLY B O 1
ATOM 1521 N N . PHE B 1 32 ? 16.109 -4.461 -4.18 1 96.81 32 PHE B N 1
ATOM 1522 C CA . PHE B 1 32 ? 15.195 -3.541 -4.852 1 96.81 32 PHE B CA 1
ATOM 1523 C C . PHE B 1 32 ? 15 -2.273 -4.027 1 96.81 32 PHE B C 1
ATOM 1525 O O . PHE B 1 32 ? 15.055 -2.312 -2.797 1 96.81 32 PHE B O 1
ATOM 1532 N N . ASP B 1 33 ? 14.734 -1.217 -4.707 1 98.06 33 ASP B N 1
ATOM 1533 C CA . ASP B 1 33 ? 14.586 0.062 -4.016 1 98.06 33 ASP B CA 1
ATOM 1534 C C . ASP B 1 33 ? 13.117 0.436 -3.855 1 98.06 33 ASP B C 1
ATOM 1536 O O . ASP B 1 33 ? 12.227 -0.389 -4.098 1 98.06 33 ASP B O 1
ATOM 1540 N N . LEU B 1 34 ? 12.789 1.627 -3.438 1 98.38 34 LEU B N 1
ATOM 1541 C CA . LEU B 1 34 ? 11.461 2.098 -3.066 1 98.38 34 LEU B CA 1
ATOM 1542 C C . LEU B 1 34 ? 10.516 2.057 -4.262 1 98.38 34 LEU B C 1
ATOM 1544 O O . LEU B 1 34 ? 9.297 1.967 -4.094 1 98.38 34 LEU B O 1
ATOM 1548 N N . SER B 1 35 ? 11.062 2.156 -5.461 1 98.38 35 SER B N 1
ATOM 1549 C CA . SER B 1 35 ? 10.211 2.172 -6.641 1 98.38 35 SER B CA 1
ATOM 1550 C C . SER B 1 35 ? 9.445 0.861 -6.785 1 98.38 35 SER B C 1
ATOM 1552 O O . SER B 1 35 ? 8.352 0.834 -7.359 1 98.38 35 SER B O 1
ATOM 1554 N N . PHE B 1 36 ? 10.039 -0.239 -6.258 1 98.31 36 PHE B N 1
ATOM 1555 C CA . PHE B 1 36 ? 9.32 -1.506 -6.277 1 98.31 36 PHE B CA 1
ATOM 1556 C C . PHE B 1 36 ? 8.102 -1.45 -5.363 1 98.31 36 PHE B C 1
ATOM 1558 O O . PHE B 1 36 ? 7.027 -1.938 -5.723 1 98.31 36 PHE B O 1
ATOM 1565 N N . GLU B 1 37 ? 8.25 -0.915 -4.164 1 98.88 37 GLU B N 1
ATOM 1566 C CA . GLU B 1 37 ? 7.133 -0.745 -3.244 1 98.88 37 GLU B CA 1
ATOM 1567 C C . GLU B 1 37 ? 6.012 0.071 -3.883 1 98.88 37 GLU B C 1
ATOM 1569 O O . GLU B 1 37 ? 4.832 -0.264 -3.74 1 98.88 37 GLU B O 1
ATOM 1574 N N . ALA B 1 38 ? 6.371 1.103 -4.613 1 98.94 38 ALA B N 1
ATOM 1575 C CA . ALA B 1 38 ? 5.387 1.914 -5.328 1 98.94 38 ALA B CA 1
ATOM 1576 C C . ALA B 1 38 ? 4.66 1.088 -6.387 1 98.94 38 ALA B C 1
ATOM 1578 O O . ALA B 1 38 ? 3.451 1.239 -6.574 1 98.94 38 ALA B O 1
ATOM 1579 N N . GLN B 1 39 ? 5.438 0.264 -7.059 1 98.69 39 GLN B N 1
ATOM 1580 C CA . GLN B 1 39 ? 4.852 -0.583 -8.094 1 98.69 39 GLN B CA 1
ATOM 1581 C C . GLN B 1 39 ? 3.834 -1.552 -7.492 1 98.69 39 GLN B C 1
ATOM 1583 O O . GLN B 1 39 ? 2.756 -1.753 -8.055 1 98.69 39 GLN B O 1
ATOM 1588 N N . VAL B 1 40 ? 4.164 -2.164 -6.402 1 98.81 40 VAL B N 1
ATOM 1589 C CA . VAL B 1 40 ? 3.262 -3.102 -5.742 1 98.81 40 VAL B CA 1
ATOM 1590 C C . VAL B 1 40 ? 2.016 -2.365 -5.254 1 98.81 40 VAL B C 1
ATOM 1592 O O . VAL B 1 40 ? 0.896 -2.863 -5.395 1 98.81 40 VAL B O 1
ATOM 1595 N N . ALA B 1 41 ? 2.182 -1.188 -4.645 1 98.94 41 ALA B N 1
ATOM 1596 C CA . ALA B 1 41 ? 1.052 -0.385 -4.184 1 98.94 41 ALA B CA 1
ATOM 1597 C C . ALA B 1 41 ? 0.103 -0.066 -5.336 1 98.94 41 ALA B C 1
ATOM 1599 O O . ALA B 1 41 ? -1.118 -0.148 -5.184 1 98.94 41 ALA B O 1
ATOM 1600 N N . GLU B 1 42 ? 0.654 0.302 -6.445 1 98.88 42 GLU B N 1
ATOM 1601 C CA . GLU B 1 42 ? -0.157 0.582 -7.629 1 98.88 42 GLU B CA 1
ATOM 1602 C C . GLU B 1 42 ? -0.932 -0.656 -8.07 1 98.88 42 GLU B C 1
ATOM 1604 O O . GLU B 1 42 ? -2.113 -0.565 -8.414 1 98.88 42 GLU B O 1
ATOM 1609 N N . HIS B 1 43 ? -0.205 -1.742 -8.102 1 98.69 43 HIS B N 1
ATOM 1610 C CA . HIS B 1 43 ? -0.828 -3.002 -8.492 1 98.69 43 HIS B CA 1
ATOM 1611 C C . HIS B 1 43 ? -2.02 -3.326 -7.598 1 98.69 43 HIS B C 1
ATOM 1613 O O . HIS B 1 43 ? -3.102 -3.65 -8.086 1 98.69 43 HIS B O 1
ATOM 1619 N N . MET B 1 44 ? -1.915 -3.18 -6.305 1 98.88 44 MET B N 1
ATOM 1620 C CA . MET B 1 44 ? -2.98 -3.494 -5.355 1 98.88 44 MET B CA 1
ATOM 1621 C C . MET B 1 44 ? -4.141 -2.514 -5.496 1 98.88 44 MET B C 1
ATOM 1623 O O . MET B 1 44 ? -5.305 -2.902 -5.398 1 98.88 44 MET B O 1
ATOM 1627 N N . SER B 1 45 ? -3.795 -1.242 -5.66 1 98.88 45 SER B N 1
ATOM 1628 C CA . SER B 1 45 ? -4.844 -0.25 -5.871 1 98.88 45 SER B CA 1
ATOM 1629 C C . SER B 1 45 ? -5.711 -0.61 -7.074 1 98.88 45 SER B C 1
ATOM 1631 O O . SER B 1 45 ? -6.938 -0.634 -6.977 1 98.88 45 SER B O 1
ATOM 1633 N N . ARG B 1 46 ? -5.059 -0.901 -8.172 1 98.44 46 ARG B N 1
ATOM 1634 C CA . ARG B 1 46 ? -5.773 -1.255 -9.391 1 98.44 46 ARG B CA 1
ATOM 1635 C C . ARG B 1 46 ? -6.617 -2.512 -9.195 1 98.44 46 ARG B C 1
ATOM 1637 O O . ARG B 1 46 ? -7.77 -2.568 -9.625 1 98.44 46 ARG B O 1
ATOM 1644 N N . PHE B 1 47 ? -6.043 -3.5 -8.594 1 98.75 47 PHE B N 1
ATOM 1645 C CA . PHE B 1 47 ? -6.727 -4.766 -8.367 1 98.75 47 PHE B CA 1
ATOM 1646 C C . PHE B 1 47 ? -8.023 -4.543 -7.594 1 98.75 47 PHE B C 1
ATOM 1648 O O . PHE B 1 47 ? -9.078 -5.047 -7.988 1 98.75 47 PHE B O 1
ATOM 1655 N N . ILE B 1 48 ? -7.98 -3.797 -6.5 1 98.69 48 ILE B N 1
ATOM 1656 C CA . ILE B 1 48 ? -9.141 -3.574 -5.648 1 98.69 48 ILE B CA 1
ATOM 1657 C C . ILE B 1 48 ? -10.203 -2.791 -6.418 1 98.69 48 ILE B C 1
ATOM 1659 O O . ILE B 1 48 ? -11.398 -3.08 -6.312 1 98.69 48 ILE B O 1
ATOM 1663 N N . ARG B 1 49 ? -9.789 -1.842 -7.242 1 98 49 ARG B N 1
ATOM 1664 C CA . ARG B 1 49 ? -10.703 -0.912 -7.887 1 98 49 ARG B CA 1
ATOM 1665 C C . ARG B 1 49 ? -11.406 -1.569 -9.07 1 98 49 ARG B C 1
ATOM 1667 O O . ARG B 1 49 ? -12.547 -1.23 -9.391 1 98 49 ARG B O 1
ATOM 1674 N N . THR B 1 50 ? -10.695 -2.539 -9.695 1 97.81 50 THR B N 1
ATOM 1675 C CA . THR B 1 50 ? -11.188 -2.891 -11.016 1 97.81 50 THR B CA 1
ATOM 1676 C C . THR B 1 50 ? -11.461 -4.387 -11.117 1 97.81 50 THR B C 1
ATOM 1678 O O . THR B 1 50 ? -12.055 -4.855 -12.086 1 97.81 50 THR B O 1
ATOM 1681 N N . ARG B 1 51 ? -11.086 -5.137 -10.141 1 96.62 51 ARG B N 1
ATOM 1682 C CA . ARG B 1 51 ? -11.148 -6.586 -10.289 1 96.62 51 ARG B CA 1
ATOM 1683 C C . ARG B 1 51 ? -12.578 -7.055 -10.516 1 96.62 51 ARG B C 1
ATOM 1685 O O . ARG B 1 51 ? -13.523 -6.477 -9.969 1 96.62 51 ARG B O 1
ATOM 1692 N N . ASP B 1 52 ? -12.742 -7.961 -11.445 1 96.5 52 ASP B N 1
ATOM 1693 C CA . ASP B 1 52 ? -13.961 -8.742 -11.617 1 96.5 52 ASP B CA 1
ATOM 1694 C C . ASP B 1 52 ? -13.93 -10.008 -10.758 1 96.5 52 ASP B C 1
ATOM 1696 O O . ASP B 1 52 ? -13.211 -10.961 -11.07 1 96.5 52 ASP B O 1
ATOM 1700 N N . PRO B 1 53 ? -14.734 -10 -9.727 1 93.25 53 PRO B N 1
ATOM 1701 C CA . PRO B 1 53 ? -14.656 -11.125 -8.797 1 93.25 53 PRO B CA 1
ATOM 1702 C C . PRO B 1 53 ? -14.977 -12.469 -9.461 1 93.25 53 PRO B C 1
ATOM 1704 O O . PRO B 1 53 ? -14.648 -13.523 -8.914 1 93.25 53 PRO B O 1
ATOM 1707 N N . ALA B 1 54 ? -15.602 -12.453 -10.555 1 94.25 54 ALA B N 1
ATOM 1708 C CA . ALA B 1 54 ? -15.906 -13.68 -11.289 1 94.25 54 ALA B CA 1
ATOM 1709 C C . ALA B 1 54 ? -14.68 -14.188 -12.047 1 94.25 54 ALA B C 1
ATOM 1711 O O . ALA B 1 54 ? -14.648 -15.336 -12.484 1 94.25 54 ALA B O 1
ATOM 1712 N N . ARG B 1 55 ? -13.648 -13.328 -12.195 1 96.88 55 ARG B N 1
ATOM 1713 C CA . ARG B 1 55 ? -12.531 -13.695 -13.062 1 96.88 55 ARG B CA 1
ATOM 1714 C C . ARG B 1 55 ? -11.195 -13.477 -12.359 1 96.88 55 ARG B C 1
ATOM 1716 O O . ARG B 1 55 ? -10.156 -13.922 -12.836 1 96.88 55 ARG B O 1
ATOM 1723 N N . GLU B 1 56 ? -11.203 -12.758 -11.266 1 98.56 56 GLU B N 1
ATOM 1724 C CA . GLU B 1 56 ? -9.992 -12.406 -10.539 1 98.56 56 GLU B CA 1
ATOM 1725 C C . GLU B 1 56 ? -10.148 -12.656 -9.047 1 98.56 56 GLU B C 1
ATOM 1727 O O . GLU B 1 56 ? -11.234 -12.492 -8.492 1 98.56 56 GLU B O 1
ATOM 1732 N N . ARG B 1 57 ? -9.078 -13.008 -8.422 1 98.38 57 ARG B N 1
ATOM 1733 C CA . ARG B 1 57 ? -9.156 -13.32 -7 1 98.38 57 ARG B CA 1
ATOM 1734 C C . ARG B 1 57 ? -7.797 -13.172 -6.328 1 98.38 57 ARG B C 1
ATOM 1736 O O . ARG B 1 57 ? -6.762 -13.406 -6.957 1 98.38 57 ARG B O 1
ATOM 1743 N N . ALA B 1 58 ? -7.836 -12.727 -5.141 1 98.81 58 ALA B N 1
ATOM 1744 C CA . ALA B 1 58 ? -6.672 -12.828 -4.266 1 98.81 58 ALA B CA 1
ATOM 1745 C C . ALA B 1 58 ? -6.762 -14.055 -3.369 1 98.81 58 ALA B C 1
ATOM 1747 O O . ALA B 1 58 ? -7.855 -14.445 -2.941 1 98.81 58 ALA B O 1
ATOM 1748 N N . PHE B 1 59 ? -5.699 -14.664 -3.131 1 98.75 59 PHE B N 1
ATOM 1749 C CA . PHE B 1 59 ? -5.562 -15.727 -2.143 1 98.75 59 PHE B CA 1
ATOM 1750 C C . PHE B 1 59 ? -4.629 -15.305 -1.015 1 98.75 59 PHE B C 1
ATOM 1752 O O . PHE B 1 59 ? -3.418 -15.203 -1.209 1 98.75 59 PHE B O 1
ATOM 1759 N N . ILE B 1 60 ? -5.199 -15.016 0.12 1 98.88 60 ILE B N 1
ATOM 1760 C CA . ILE B 1 60 ? -4.422 -14.695 1.312 1 98.88 60 ILE B CA 1
ATOM 1761 C C . ILE B 1 60 ? -4.309 -15.938 2.199 1 98.88 60 ILE B C 1
ATOM 1763 O O . ILE B 1 60 ? -5.32 -16.484 2.635 1 98.88 60 ILE B O 1
ATOM 1767 N N . ALA B 1 61 ? -3.117 -16.391 2.396 1 98.69 61 ALA B N 1
ATOM 1768 C CA . ALA B 1 61 ? -2.859 -17.547 3.26 1 98.69 61 ALA B CA 1
ATOM 1769 C C . ALA B 1 61 ? -2.672 -17.109 4.711 1 98.69 61 ALA B C 1
ATOM 1771 O O . ALA B 1 61 ? -1.832 -16.25 5.004 1 98.69 61 ALA B O 1
ATOM 1772 N N . CYS B 1 62 ? -3.422 -17.688 5.633 1 98.31 62 CYS B N 1
ATOM 1773 C CA . CYS B 1 62 ? -3.361 -17.328 7.047 1 98.31 62 CYS B CA 1
ATOM 1774 C C . CYS B 1 62 ? -3.154 -18.578 7.91 1 98.31 62 CYS B C 1
ATOM 1776 O O . CYS B 1 62 ? -3.74 -19.625 7.641 1 98.31 62 CYS B O 1
ATOM 1778 N N . LEU B 1 63 ? -2.297 -18.484 8.828 1 96.81 63 LEU B N 1
ATOM 1779 C CA . LEU B 1 63 ? -2.096 -19.484 9.883 1 96.81 63 LEU B CA 1
ATOM 1780 C C . LEU B 1 63 ? -2.41 -18.891 11.25 1 96.81 63 LEU B C 1
ATOM 1782 O O . LEU B 1 63 ? -1.721 -17.969 11.711 1 96.81 63 LEU B O 1
ATOM 1786 N N . GLY B 1 64 ? -3.449 -19.359 11.969 1 93.19 64 GLY B N 1
ATOM 1787 C CA . GLY B 1 64 ? -3.852 -18.797 13.25 1 93.19 64 GLY B CA 1
ATOM 1788 C C . GLY B 1 64 ? -4.164 -17.312 13.188 1 93.19 64 GLY B C 1
ATOM 1789 O O . GLY B 1 64 ? -3.74 -16.547 14.055 1 93.19 64 GLY B O 1
ATOM 1790 N N . GLY B 1 65 ? -4.738 -16.891 12.094 1 93.19 65 GLY B N 1
ATOM 1791 C CA . GLY B 1 65 ? -5.145 -15.5 11.938 1 93.19 65 GLY B CA 1
ATOM 1792 C C . GLY B 1 65 ? -4.035 -14.609 11.414 1 93.19 65 GLY B C 1
ATOM 1793 O O . GLY B 1 65 ? -4.277 -13.453 11.062 1 93.19 65 GLY B O 1
ATOM 1794 N N . ARG B 1 66 ? -2.83 -15.18 11.344 1 96.44 66 ARG B N 1
ATOM 1795 C CA . ARG B 1 66 ? -1.682 -14.422 10.859 1 96.44 66 ARG B CA 1
ATOM 1796 C C . ARG B 1 66 ? -1.472 -14.633 9.367 1 96.44 66 ARG B C 1
ATOM 1798 O O . ARG B 1 66 ? -1.451 -15.773 8.898 1 96.44 66 ARG B O 1
ATOM 1805 N N . ARG B 1 67 ? -1.344 -13.578 8.609 1 98.56 67 ARG B N 1
ATOM 1806 C CA . ARG B 1 67 ? -1.016 -13.68 7.191 1 98.56 67 ARG B CA 1
ATOM 1807 C C . ARG B 1 67 ? 0.374 -14.273 6.992 1 98.56 67 ARG B C 1
ATOM 1809 O O . ARG B 1 67 ? 1.347 -13.805 7.59 1 98.56 67 ARG B O 1
ATOM 1816 N N . VAL B 1 68 ? 0.519 -15.242 6.117 1 98.25 68 VAL B N 1
ATOM 1817 C CA . VAL B 1 68 ? 1.819 -15.883 5.945 1 98.25 68 VAL B CA 1
ATOM 1818 C C . VAL B 1 68 ? 2.154 -15.984 4.461 1 98.25 68 VAL B C 1
ATOM 1820 O O . VAL B 1 68 ? 3.246 -16.422 4.094 1 98.25 68 VAL B O 1
ATOM 1823 N N . GLY B 1 69 ? 1.248 -15.617 3.564 1 98.19 69 GLY B N 1
ATOM 1824 C CA . GLY B 1 69 ? 1.49 -15.648 2.131 1 98.19 69 GLY B CA 1
ATOM 1825 C C . GLY B 1 69 ? 0.334 -15.094 1.318 1 98.19 69 GLY B C 1
ATOM 1826 O O . GLY B 1 69 ? -0.741 -14.828 1.86 1 98.19 69 GLY B O 1
ATOM 1827 N N . CYS B 1 70 ? 0.579 -14.891 0.062 1 98.69 70 CYS B N 1
ATOM 1828 C CA . CYS B 1 70 ? -0.463 -14.375 -0.818 1 98.69 70 CYS B CA 1
ATOM 1829 C C . CYS B 1 70 ? -0.158 -14.703 -2.275 1 98.69 70 CYS B C 1
ATOM 1831 O O . CYS B 1 70 ? 0.969 -15.07 -2.609 1 98.69 70 CYS B O 1
ATOM 1833 N N . LEU B 1 71 ? -1.078 -14.617 -3.053 1 98.19 71 LEU B N 1
ATOM 1834 C CA . LEU B 1 71 ? -1.023 -14.781 -4.5 1 98.19 71 LEU B CA 1
ATOM 1835 C C . LEU B 1 71 ? -2.256 -14.172 -5.164 1 98.19 71 LEU B C 1
ATOM 1837 O O . LEU B 1 71 ? -3.381 -14.391 -4.707 1 98.19 71 LEU B O 1
ATOM 1841 N N . LEU B 1 72 ? -2.088 -13.328 -6.16 1 98.62 72 LEU B N 1
ATOM 1842 C CA . LEU B 1 72 ? -3.221 -12.781 -6.898 1 98.62 72 LEU B CA 1
ATOM 1843 C C . LEU B 1 72 ? -3.371 -13.477 -8.25 1 98.62 72 LEU B C 1
ATOM 1845 O O . LEU B 1 72 ? -2.377 -13.75 -8.93 1 98.62 72 LEU B O 1
ATOM 1849 N N . CYS B 1 73 ? -4.496 -13.789 -8.617 1 98.44 73 CYS B N 1
ATOM 1850 C CA . CYS B 1 73 ? -4.867 -14.242 -9.953 1 98.44 73 CYS B CA 1
ATOM 1851 C C . CYS B 1 73 ? -5.715 -13.195 -10.664 1 98.44 73 CYS B C 1
ATOM 1853 O O . CYS B 1 73 ? -6.848 -12.93 -10.258 1 98.44 73 CYS B O 1
ATOM 1855 N N . THR B 1 74 ? -5.164 -12.633 -11.672 1 98.12 74 THR B N 1
ATOM 1856 C CA . THR B 1 74 ? -5.848 -11.555 -12.375 1 98.12 74 THR B CA 1
ATOM 1857 C C . THR B 1 74 ? -6.043 -11.914 -13.844 1 98.12 74 THR B C 1
ATOM 1859 O O . THR B 1 74 ? -5.34 -12.766 -14.383 1 98.12 74 THR B O 1
ATOM 1862 N N . ARG B 1 75 ? -6.953 -11.18 -14.484 1 96.88 75 ARG B N 1
ATOM 1863 C CA . ARG B 1 75 ? -7.301 -11.406 -15.883 1 96.88 75 ARG B CA 1
ATOM 1864 C C . ARG B 1 75 ? -6.324 -10.688 -16.812 1 96.88 75 ARG B C 1
ATOM 1866 O O . ARG B 1 75 ? -6.066 -9.492 -16.656 1 96.88 75 ARG B O 1
ATOM 1873 N N . MET B 1 76 ? -5.691 -11.273 -17.703 1 94.25 76 MET B N 1
ATOM 1874 C CA . MET B 1 76 ? -4.852 -10.688 -18.75 1 94.25 76 MET B CA 1
ATOM 1875 C C . MET B 1 76 ? -5.57 -10.688 -20.094 1 94.25 76 MET B C 1
ATOM 1877 O O . MET B 1 76 ? -5.258 -9.875 -20.969 1 94.25 76 MET B O 1
ATOM 1881 N N . GLY B 1 77 ? -6.656 -11.258 -20.281 1 92.25 77 GLY B N 1
ATOM 1882 C CA . GLY B 1 77 ? -7.492 -11.406 -21.469 1 92.25 77 GLY B CA 1
ATOM 1883 C C . GLY B 1 77 ? -8.594 -12.438 -21.297 1 92.25 77 GLY B C 1
ATOM 1884 O O . GLY B 1 77 ? -8.883 -12.867 -20.172 1 92.25 77 GLY B O 1
ATOM 1885 N N . ASP B 1 78 ? -9.164 -12.789 -22.344 1 93.12 78 ASP B N 1
ATOM 1886 C CA . ASP B 1 78 ? -10.297 -13.703 -22.266 1 93.12 78 ASP B CA 1
ATOM 1887 C C . ASP B 1 78 ? -9.844 -15.117 -21.938 1 93.12 78 ASP B C 1
ATOM 1889 O O . ASP B 1 78 ? -10.531 -15.852 -21.219 1 93.12 78 ASP B O 1
ATOM 1893 N N . GLU B 1 79 ? -8.703 -15.461 -22.344 1 96.5 79 GLU B N 1
ATOM 1894 C CA . GLU B 1 79 ? -8.312 -16.859 -22.25 1 96.5 79 GLU B CA 1
ATOM 1895 C C . GLU B 1 79 ? -7.133 -17.047 -21.297 1 96.5 79 GLU B C 1
ATOM 1897 O O . GLU B 1 79 ? -6.77 -18.172 -20.969 1 96.5 79 GLU B O 1
ATOM 1902 N N . SER B 1 80 ? -6.535 -15.945 -20.891 1 97.62 80 SER B N 1
ATOM 1903 C CA . SER B 1 80 ? -5.324 -16.062 -20.078 1 97.62 80 SER B CA 1
ATOM 1904 C C . SER B 1 80 ? -5.438 -15.242 -18.797 1 97.62 80 SER B C 1
ATOM 1906 O O . SER B 1 80 ? -5.961 -14.125 -18.812 1 97.62 80 SER B O 1
ATOM 1908 N N . ALA B 1 81 ? -4.984 -15.805 -17.734 1 98 81 ALA B N 1
ATOM 1909 C CA . ALA B 1 81 ? -4.867 -15.109 -16.453 1 98 81 ALA B CA 1
ATOM 1910 C C . ALA B 1 81 ? -3.406 -14.953 -16.047 1 98 81 ALA B C 1
ATOM 1912 O O . ALA B 1 81 ? -2.521 -15.586 -16.641 1 98 81 ALA B O 1
ATOM 1913 N N . ARG B 1 82 ? -3.182 -14.117 -15.133 1 97.44 82 ARG B N 1
ATOM 1914 C CA . ARG B 1 82 ? -1.839 -13.836 -14.633 1 97.44 82 ARG B CA 1
ATOM 1915 C C . ARG B 1 82 ? -1.771 -14 -13.117 1 97.44 82 ARG B C 1
ATOM 1917 O O . ARG B 1 82 ? -2.684 -13.578 -12.406 1 97.44 82 ARG B O 1
ATOM 1924 N N . ILE B 1 83 ? -0.778 -14.68 -12.727 1 96.31 83 ILE B N 1
ATOM 1925 C CA . ILE B 1 83 ? -0.449 -14.703 -11.305 1 96.31 83 ILE B CA 1
ATOM 1926 C C . ILE B 1 83 ? 0.495 -13.555 -10.977 1 96.31 83 ILE B C 1
ATOM 1928 O O . ILE B 1 83 ? 1.426 -13.266 -11.734 1 96.31 83 ILE B O 1
ATOM 1932 N N . SER B 1 84 ? 0.253 -12.898 -9.906 1 96.38 84 SER B N 1
ATOM 1933 C CA . SER B 1 84 ? 1.103 -11.789 -9.469 1 96.38 84 SER B CA 1
ATOM 1934 C C . SER B 1 84 ? 1.169 -11.719 -7.945 1 96.38 84 SER B C 1
ATOM 1936 O O . SER B 1 84 ? 0.379 -12.359 -7.25 1 96.38 84 SER B O 1
ATOM 1938 N N . LEU B 1 85 ? 2.24 -11.039 -7.469 1 97.25 85 LEU B N 1
ATOM 1939 C CA . LEU B 1 85 ? 2.439 -10.742 -6.055 1 97.25 85 LEU B CA 1
ATOM 1940 C C . LEU B 1 85 ? 2.393 -12.016 -5.223 1 97.25 85 LEU B C 1
ATOM 1942 O O . LEU B 1 85 ? 1.635 -12.102 -4.25 1 97.25 85 LEU B O 1
ATOM 1946 N N . PHE B 1 86 ? 3.059 -12.977 -5.738 1 96.19 86 PHE B N 1
ATOM 1947 C CA . PHE B 1 86 ? 3.195 -14.273 -5.078 1 96.19 86 PHE B CA 1
ATOM 1948 C C . PHE B 1 86 ? 4.281 -14.219 -4.008 1 96.19 86 PHE B C 1
ATOM 1950 O O . PHE B 1 86 ? 5.453 -14.008 -4.316 1 96.19 86 PHE B O 1
ATOM 1957 N N . LEU B 1 87 ? 3.898 -14.383 -2.77 1 95.88 87 LEU B N 1
ATOM 1958 C CA . LEU B 1 87 ? 4.828 -14.273 -1.651 1 95.88 87 LEU B CA 1
ATOM 1959 C C . LEU B 1 87 ? 4.469 -15.266 -0.547 1 95.88 87 LEU B C 1
ATOM 1961 O O . LEU B 1 87 ? 3.293 -15.438 -0.222 1 95.88 87 LEU B O 1
ATOM 1965 N N . VAL B 1 88 ? 5.391 -15.969 -0.046 1 96.12 88 VAL B N 1
ATOM 1966 C CA . VAL B 1 88 ? 5.309 -16.688 1.219 1 96.12 88 VAL B CA 1
ATOM 1967 C C . VAL B 1 88 ? 6.344 -16.141 2.197 1 96.12 88 VAL B C 1
ATOM 1969 O O . VAL B 1 88 ? 7.508 -15.945 1.838 1 96.12 88 VAL B O 1
ATOM 1972 N N . GLU B 1 89 ? 5.895 -15.797 3.4 1 97.25 89 GLU B N 1
ATOM 1973 C CA . GLU B 1 89 ? 6.84 -15.32 4.406 1 97.25 89 GLU B CA 1
ATOM 1974 C C . GLU B 1 89 ? 8.07 -16.219 4.484 1 97.25 89 GLU B C 1
ATOM 1976 O O . GLU B 1 89 ? 7.941 -17.453 4.465 1 97.25 89 GLU B O 1
ATOM 1981 N N . PRO B 1 90 ? 9.258 -15.578 4.555 1 95.69 90 PRO B N 1
ATOM 1982 C CA . PRO B 1 90 ? 10.5 -16.359 4.523 1 95.69 90 PRO B CA 1
ATOM 1983 C C . PRO B 1 90 ? 10.523 -17.469 5.566 1 95.69 90 PRO B C 1
ATOM 1985 O O . PRO B 1 90 ? 10.906 -18.609 5.262 1 95.69 90 PRO B O 1
ATOM 1988 N N . GLU B 1 91 ? 10.062 -17.234 6.754 1 95.69 91 GLU B N 1
ATOM 198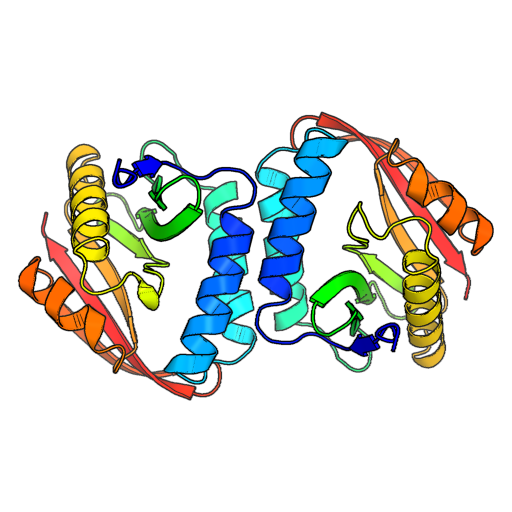9 C CA . GLU B 1 91 ? 10.125 -18.203 7.844 1 95.69 91 GLU B CA 1
ATOM 1990 C C . GLU B 1 91 ? 9.109 -19.312 7.645 1 95.69 91 GLU B C 1
ATOM 1992 O O . GLU B 1 91 ? 9.148 -20.328 8.344 1 95.69 91 GLU B O 1
ATOM 1997 N N . MET B 1 92 ? 8.227 -19.172 6.625 1 95.25 92 MET B N 1
ATOM 1998 C CA . MET B 1 92 ? 7.168 -20.156 6.387 1 95.25 92 MET B CA 1
ATOM 1999 C C . MET B 1 92 ? 7.41 -20.906 5.086 1 95.25 92 MET B C 1
ATOM 2001 O O . MET B 1 92 ? 6.566 -21.703 4.652 1 95.25 92 MET B O 1
ATOM 2005 N N . ARG B 1 93 ? 8.516 -20.688 4.469 1 93 93 ARG B N 1
ATOM 2006 C CA . ARG B 1 93 ? 8.82 -21.312 3.189 1 93 93 ARG B CA 1
ATOM 2007 C C . ARG B 1 93 ? 9.242 -22.766 3.387 1 93 93 ARG B C 1
ATOM 2009 O O . ARG B 1 93 ? 9.508 -23.203 4.512 1 93 93 ARG B O 1
ATOM 2016 N N . CYS B 1 94 ? 9.086 -23.5 2.275 1 91.94 94 CYS B N 1
ATOM 2017 C CA . CYS B 1 94 ? 9.445 -24.922 2.24 1 91.94 94 CYS B CA 1
ATOM 2018 C C . CYS B 1 94 ? 8.547 -25.734 3.162 1 91.94 94 CYS B C 1
ATOM 2020 O O . CYS B 1 94 ? 8.992 -26.703 3.773 1 91.94 94 CYS B O 1
ATOM 2022 N N . ARG B 1 95 ? 7.367 -25.281 3.344 1 92.88 95 ARG B N 1
ATOM 2023 C CA . ARG B 1 95 ? 6.387 -25.984 4.16 1 92.88 95 ARG B CA 1
ATOM 2024 C C . ARG B 1 95 ? 5.148 -26.344 3.344 1 92.88 95 ARG B C 1
ATOM 2026 O O . ARG B 1 95 ? 4.117 -26.719 3.904 1 92.88 95 ARG B O 1
ATOM 2033 N N . GLY B 1 96 ? 5.25 -26.109 2.072 1 93.31 96 GLY B N 1
ATOM 2034 C CA . GLY B 1 96 ? 4.164 -26.5 1.184 1 93.31 96 GLY B CA 1
ATOM 2035 C C . GLY B 1 96 ? 3.158 -25.391 0.947 1 93.31 96 GLY B C 1
ATOM 2036 O O . GLY B 1 96 ? 2.225 -25.547 0.159 1 93.31 96 GLY B O 1
ATOM 2037 N N . ILE B 1 97 ? 3.27 -24.25 1.561 1 95.5 97 ILE B N 1
ATOM 2038 C CA . ILE B 1 97 ? 2.322 -23.156 1.466 1 95.5 97 ILE B CA 1
ATOM 2039 C C . ILE B 1 97 ? 2.312 -22.594 0.041 1 95.5 97 ILE B C 1
ATOM 2041 O O . ILE B 1 97 ? 1.246 -22.359 -0.528 1 95.5 97 ILE B O 1
ATOM 2045 N N . GLY B 1 98 ? 3.482 -22.422 -0.552 1 94.81 98 GLY B N 1
ATOM 2046 C CA . GLY B 1 98 ? 3.57 -21.938 -1.921 1 94.81 98 GLY B CA 1
ATOM 2047 C C . GLY B 1 98 ? 2.881 -22.844 -2.92 1 94.81 98 GLY B C 1
ATOM 2048 O O . GLY B 1 98 ? 2.139 -22.375 -3.785 1 94.81 98 GLY B O 1
ATOM 2049 N N . ARG B 1 99 ? 3.156 -24.094 -2.756 1 94.56 99 ARG B N 1
ATOM 2050 C CA . ARG B 1 99 ? 2.521 -25.078 -3.631 1 94.56 99 ARG B CA 1
ATOM 2051 C C . ARG B 1 99 ? 1.004 -25.031 -3.49 1 94.56 99 ARG B C 1
ATOM 2053 O O . ARG B 1 99 ? 0.28 -25.094 -4.484 1 94.56 99 ARG B O 1
ATOM 2060 N N . HIS B 1 100 ? 0.561 -24.953 -2.289 1 96.38 100 HIS B N 1
ATOM 2061 C CA . HIS B 1 100 ? -0.874 -24.891 -2.033 1 96.38 100 HIS B CA 1
ATOM 2062 C C . HIS B 1 100 ? -1.499 -23.656 -2.662 1 96.38 100 HIS B C 1
ATOM 2064 O O . HIS B 1 100 ? -2.551 -23.734 -3.303 1 96.38 100 HIS B O 1
ATOM 2070 N N . LEU B 1 101 ? -0.904 -22.484 -2.518 1 97.25 101 LEU B N 1
ATOM 2071 C CA . LEU B 1 101 ? -1.37 -21.234 -3.117 1 97.25 101 LEU B CA 1
ATOM 2072 C C . LEU B 1 101 ? -1.452 -21.359 -4.637 1 97.25 101 LEU B C 1
ATOM 2074 O O . LEU B 1 101 ? -2.475 -21.016 -5.234 1 97.25 101 LEU B O 1
ATOM 2078 N N . LEU B 1 102 ? -0.389 -21.891 -5.191 1 96.19 102 LEU B N 1
ATOM 2079 C CA . LEU B 1 102 ? -0.319 -22.016 -6.645 1 96.19 102 LEU B CA 1
ATOM 2080 C C . LEU B 1 102 ? -1.399 -22.953 -7.16 1 96.19 102 LEU B C 1
ATOM 2082 O O . LEU B 1 102 ? -2.062 -22.656 -8.156 1 96.19 102 LEU B O 1
ATOM 2086 N N . GLN B 1 103 ? -1.582 -24.047 -6.5 1 96.62 103 GLN B N 1
ATOM 2087 C CA . GLN B 1 103 ? -2.598 -25.016 -6.891 1 96.62 103 GLN B CA 1
ATOM 2088 C C . GLN B 1 103 ? -3.996 -24.406 -6.82 1 96.62 103 GLN B C 1
ATOM 2090 O O . GLN B 1 103 ? -4.824 -24.641 -7.703 1 96.62 103 GLN B O 1
ATOM 2095 N N . GLN B 1 104 ? -4.266 -23.656 -5.789 1 97.81 104 GLN B N 1
ATOM 2096 C CA . GLN B 1 104 ? -5.566 -23.016 -5.648 1 97.81 104 GLN B CA 1
ATOM 2097 C C . GLN B 1 104 ? -5.793 -21.984 -6.746 1 97.81 104 GLN B C 1
ATOM 2099 O O . GLN B 1 104 ? -6.902 -21.844 -7.262 1 97.81 104 GLN B O 1
ATOM 2104 N N . ALA B 1 105 ? -4.777 -21.25 -7.109 1 97.38 105 ALA B N 1
ATOM 2105 C CA . ALA B 1 105 ? -4.879 -20.281 -8.195 1 97.38 105 ALA B CA 1
ATOM 2106 C C . ALA B 1 105 ? -5.152 -20.984 -9.531 1 97.38 105 ALA B C 1
ATOM 2108 O O . ALA B 1 105 ? -5.977 -20.516 -10.32 1 97.38 105 ALA B O 1
ATOM 2109 N N . MET B 1 106 ? -4.441 -22.062 -9.75 1 97.31 106 MET B N 1
ATOM 2110 C CA . MET B 1 106 ? -4.652 -22.828 -10.977 1 97.31 106 MET B CA 1
ATOM 2111 C C . MET B 1 106 ? -6.066 -23.391 -11.023 1 97.31 106 MET B C 1
ATOM 2113 O O . MET B 1 106 ? -6.715 -23.375 -12.07 1 97.31 106 MET B O 1
ATOM 2117 N N . ASN B 1 107 ? -6.539 -23.922 -9.883 1 97.88 107 ASN B N 1
ATOM 2118 C CA . ASN B 1 107 ? -7.906 -24.422 -9.797 1 97.88 107 ASN B CA 1
ATOM 2119 C C . ASN B 1 107 ? -8.922 -23.312 -10.102 1 97.88 107 ASN B C 1
ATOM 2121 O O . ASN B 1 107 ? -9.883 -23.531 -10.836 1 97.88 107 ASN B O 1
ATOM 2125 N N . PHE B 1 108 ? -8.719 -22.172 -9.562 1 98.12 108 PHE B N 1
ATOM 2126 C CA . PHE B 1 108 ? -9.586 -21.031 -9.805 1 98.12 108 PHE B CA 1
ATOM 2127 C C . PHE B 1 108 ? -9.602 -20.672 -11.289 1 98.12 108 PHE B C 1
ATOM 2129 O O . PHE B 1 108 ? -10.664 -20.484 -11.875 1 98.12 108 PHE B O 1
ATOM 2136 N N . ALA B 1 109 ? -8.398 -20.547 -11.867 1 97.75 109 ALA B N 1
ATOM 2137 C CA . ALA B 1 109 ? -8.281 -20.203 -13.281 1 97.75 109 ALA B CA 1
ATOM 2138 C C . ALA B 1 109 ? -9.031 -21.203 -14.156 1 97.75 109 ALA B C 1
ATOM 2140 O O . ALA B 1 109 ? -9.797 -20.812 -15.047 1 97.75 109 ALA B O 1
ATOM 2141 N N . ARG B 1 110 ? -8.922 -22.5 -13.891 1 96.94 110 ARG B N 1
ATOM 2142 C CA . ARG B 1 110 ? -9.617 -23.547 -14.633 1 96.94 110 ARG B CA 1
ATOM 2143 C C . ARG B 1 110 ? -11.125 -23.406 -14.484 1 96.94 110 ARG B C 1
ATOM 2145 O O . ARG B 1 110 ? -11.859 -23.469 -15.469 1 96.94 110 ARG B O 1
ATOM 2152 N N . ALA B 1 111 ? -11.484 -23.188 -13.273 1 97.25 111 ALA B N 1
ATOM 2153 C CA . ALA B 1 111 ? -12.914 -23.125 -12.953 1 97.25 111 ALA B CA 1
ATOM 2154 C C . ALA B 1 111 ? -13.57 -21.938 -13.648 1 97.25 111 ALA B C 1
ATOM 2156 O O . ALA B 1 111 ? -14.781 -21.938 -13.883 1 97.25 111 ALA B O 1
ATOM 2157 N N . HIS B 1 112 ? -12.789 -20.969 -14 1 96.12 112 HIS B N 1
ATOM 2158 C CA . HIS B 1 112 ? -13.367 -19.75 -14.562 1 96.12 112 HIS B CA 1
ATOM 2159 C C . HIS B 1 112 ? -13.047 -19.625 -16.047 1 96.12 112 HIS B C 1
ATOM 2161 O O . HIS B 1 112 ? -13.102 -18.531 -16.609 1 96.12 112 HIS B O 1
ATOM 2167 N N . GLY B 1 113 ? -12.539 -20.703 -16.641 1 95.56 113 GLY B N 1
ATOM 2168 C CA . GLY B 1 113 ? -12.523 -20.859 -18.078 1 95.56 113 GLY B CA 1
ATOM 2169 C C . GLY B 1 113 ? -11.234 -20.359 -18.719 1 95.56 113 GLY B C 1
ATOM 2170 O O . GLY B 1 113 ? -11.172 -20.141 -19.938 1 95.56 113 GLY B O 1
ATOM 2171 N N . TYR B 1 114 ? -10.266 -20.078 -17.922 1 97.88 114 TYR B N 1
ATOM 2172 C CA . TYR B 1 114 ? -8.992 -19.672 -18.5 1 97.88 114 TYR B CA 1
ATOM 2173 C C . TYR B 1 114 ? -8.266 -20.859 -19.109 1 97.88 114 TYR B C 1
ATOM 2175 O O . TYR B 1 114 ? -8.273 -21.953 -18.547 1 97.88 114 TYR B O 1
ATOM 2183 N N . ALA B 1 115 ? -7.629 -20.641 -20.203 1 98.06 115 ALA B N 1
ATOM 2184 C CA . ALA B 1 115 ? -6.898 -21.688 -20.906 1 98.06 115 ALA B CA 1
ATOM 2185 C C . ALA B 1 115 ? -5.434 -21.719 -20.484 1 98.06 115 ALA B C 1
ATOM 2187 O O . ALA B 1 115 ? -4.742 -22.719 -20.656 1 98.06 115 ALA B O 1
ATOM 2188 N N . SER B 1 116 ? -4.93 -20.594 -19.953 1 98 116 SER B N 1
ATOM 2189 C CA . SER B 1 116 ? -3.525 -20.5 -19.562 1 98 116 SER B CA 1
ATOM 2190 C C . SER B 1 116 ? -3.332 -19.547 -18.391 1 98 116 SER B C 1
ATOM 2192 O O . SER B 1 116 ? -4.188 -18.703 -18.125 1 98 116 SER B O 1
ATOM 2194 N N . LEU B 1 117 ? -2.281 -19.797 -17.75 1 97.44 117 LEU B N 1
ATOM 2195 C CA . LEU B 1 117 ? -1.821 -18.953 -16.656 1 97.44 117 LEU B CA 1
ATOM 2196 C C . LEU B 1 117 ? -0.366 -18.547 -16.859 1 97.44 117 LEU B C 1
ATOM 2198 O O . LEU B 1 117 ? 0.465 -19.359 -17.25 1 97.44 117 LEU B O 1
ATOM 2202 N N . CYS B 1 118 ? -0.088 -17.297 -16.625 1 96.06 118 CYS B N 1
ATOM 2203 C CA . CYS B 1 118 ? 1.275 -16.812 -16.797 1 96.06 118 CYS B CA 1
ATOM 2204 C C . CYS B 1 118 ? 1.715 -15.961 -15.609 1 96.06 118 CYS B C 1
ATOM 2206 O O . CYS B 1 118 ? 0.888 -15.562 -14.781 1 96.06 118 CYS B O 1
ATOM 2208 N N . PHE B 1 119 ? 2.945 -15.789 -15.453 1 92.69 119 PHE B N 1
ATOM 2209 C CA . PHE B 1 119 ? 3.486 -14.875 -14.461 1 92.69 119 PHE B CA 1
ATOM 2210 C C . PHE B 1 119 ? 4.84 -14.328 -14.906 1 92.69 119 PHE B C 1
ATOM 2212 O O . PHE B 1 119 ? 5.484 -14.906 -15.789 1 92.69 119 PHE B O 1
ATOM 2219 N N . TRP B 1 120 ? 5.164 -13.156 -14.359 1 91.12 120 TRP B N 1
ATOM 2220 C CA . TRP B 1 120 ? 6.465 -12.516 -14.539 1 91.12 120 TRP B CA 1
ATOM 2221 C C . TRP B 1 120 ? 7.266 -12.539 -13.242 1 91.12 120 TRP B C 1
ATOM 2223 O O . TRP B 1 120 ? 6.715 -12.305 -12.164 1 91.12 120 TRP B O 1
ATOM 2233 N N . THR B 1 121 ? 8.547 -12.93 -13.375 1 90.5 121 THR B N 1
ATOM 2234 C CA . THR B 1 121 ? 9.406 -12.961 -12.203 1 90.5 121 THR B CA 1
ATOM 2235 C C . THR B 1 121 ? 10.828 -12.531 -12.555 1 90.5 121 THR B C 1
ATOM 2237 O O . THR B 1 121 ? 11.094 -12.141 -13.695 1 90.5 121 THR B O 1
ATOM 2240 N N . PHE B 1 122 ? 11.672 -12.398 -11.516 1 87.38 122 PHE B N 1
ATOM 2241 C CA . PHE B 1 122 ? 13.078 -12.039 -11.695 1 87.38 122 PHE B CA 1
ATOM 2242 C C . PHE B 1 122 ? 13.977 -13.219 -11.359 1 87.38 122 PHE B C 1
ATOM 2244 O O . PHE B 1 122 ? 13.625 -14.062 -10.531 1 87.38 122 PHE B O 1
ATOM 2251 N N . ASN B 1 123 ? 15.086 -13.273 -12.094 1 76.69 123 ASN B N 1
ATOM 2252 C CA . ASN B 1 123 ? 16.047 -14.359 -11.867 1 76.69 123 ASN B CA 1
ATOM 2253 C C . ASN B 1 123 ? 16.641 -14.297 -10.469 1 76.69 123 ASN B C 1
ATOM 2255 O O . ASN B 1 123 ? 16.781 -13.211 -9.898 1 76.69 123 ASN B O 1
ATOM 2259 N N . GLY B 1 124 ? 17.062 -15.531 -9.859 1 63.31 124 GLY B N 1
ATOM 2260 C CA . GLY B 1 124 ? 17.75 -15.602 -8.586 1 63.31 124 GLY B CA 1
ATOM 2261 C C . GLY B 1 124 ? 16.844 -15.867 -7.414 1 63.31 124 GLY B C 1
ATOM 2262 O O . GLY B 1 124 ? 17.297 -16.078 -6.293 1 63.31 124 GLY B O 1
ATOM 2263 N N . HIS B 1 125 ? 15.641 -15.547 -7.672 1 57.62 125 HIS B N 1
ATOM 2264 C CA . HIS B 1 125 ? 14.781 -15.969 -6.57 1 57.62 125 HIS B CA 1
ATOM 2265 C C . HIS B 1 125 ? 14.555 -17.469 -6.594 1 57.62 125 HIS B C 1
ATOM 2267 O O . HIS B 1 125 ? 13.578 -17.953 -7.164 1 57.62 125 HIS B O 1
ATOM 2273 N N . HIS B 1 126 ? 15.68 -18.188 -6.348 1 52.78 126 HIS B N 1
ATOM 2274 C CA . HIS B 1 126 ? 15.891 -19.609 -6.531 1 52.78 126 HIS B CA 1
ATOM 2275 C C . HIS B 1 126 ? 14.688 -20.406 -6.039 1 52.78 126 HIS B C 1
ATOM 2277 O O . HIS B 1 126 ? 14.281 -21.391 -6.672 1 52.78 126 HIS B O 1
ATOM 2283 N N . THR B 1 127 ? 14.211 -20.109 -4.875 1 54.06 127 THR B N 1
ATOM 2284 C CA . THR B 1 127 ? 13.25 -21.031 -4.27 1 54.06 127 THR B CA 1
ATOM 2285 C C . THR B 1 127 ? 11.969 -21.094 -5.094 1 54.06 127 THR B C 1
ATOM 2287 O O . THR B 1 127 ? 11.344 -22.156 -5.188 1 54.06 127 THR B O 1
ATOM 2290 N N . SER B 1 128 ? 11.82 -20.188 -6.09 1 64.12 128 SER B N 1
ATOM 2291 C CA . SER B 1 128 ? 10.508 -20.156 -6.719 1 64.12 128 SER B CA 1
ATOM 2292 C C . SER B 1 128 ? 10.523 -20.875 -8.07 1 64.12 128 SER B C 1
ATOM 2294 O O . SER B 1 128 ? 9.531 -21.5 -8.461 1 64.12 128 SER B O 1
ATOM 2296 N N . GLU B 1 129 ? 11.734 -21.172 -8.562 1 76.56 129 GLU B N 1
ATOM 2297 C CA . GLU B 1 129 ? 11.766 -21.75 -9.898 1 76.56 129 GLU B CA 1
ATOM 2298 C C . GLU B 1 129 ? 11.383 -23.219 -9.859 1 76.56 129 GLU B C 1
ATOM 2300 O O . GLU B 1 129 ? 10.648 -23.703 -10.734 1 76.56 129 GLU B O 1
ATOM 2305 N N . SER B 1 130 ? 11.875 -23.922 -8.883 1 82.44 130 SER B N 1
ATOM 2306 C CA . SER B 1 130 ? 11.586 -25.344 -8.758 1 82.44 130 SER B CA 1
ATOM 2307 C C . SER B 1 130 ? 10.086 -25.594 -8.578 1 82.44 130 SER B C 1
ATOM 2309 O O . SER B 1 130 ? 9.539 -26.547 -9.125 1 82.44 130 SER B O 1
ATOM 2311 N N . LEU B 1 131 ? 9.461 -24.766 -7.863 1 86.38 131 LEU B N 1
ATOM 2312 C CA . LEU B 1 131 ? 8.031 -24.875 -7.629 1 86.38 131 LEU B CA 1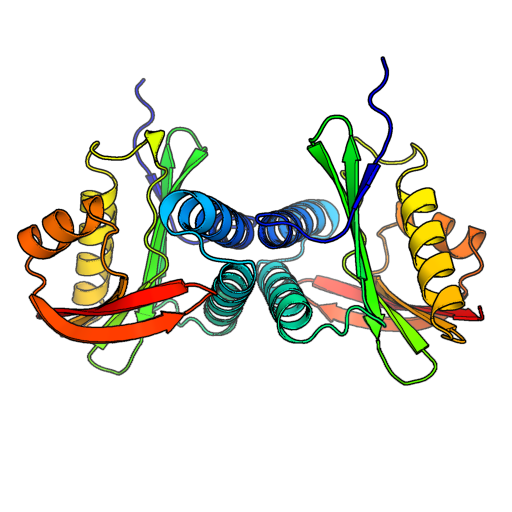
ATOM 2313 C C . LEU B 1 131 ? 7.25 -24.703 -8.93 1 86.38 131 LEU B C 1
ATOM 2315 O O . LEU B 1 131 ? 6.324 -25.469 -9.203 1 86.38 131 LEU B O 1
ATOM 2319 N N . TYR B 1 132 ? 7.68 -23.797 -9.766 1 86.81 132 TYR B N 1
ATOM 2320 C CA . TYR B 1 132 ? 6.973 -23.5 -11.008 1 86.81 132 TYR B CA 1
ATOM 2321 C C . TYR B 1 132 ? 7.172 -24.625 -12.023 1 86.81 132 TYR B C 1
ATOM 2323 O O . TYR B 1 132 ? 6.219 -25.062 -12.664 1 86.81 132 TYR B O 1
ATOM 2331 N N . VAL B 1 133 ? 8.422 -25.109 -12.023 1 88.62 133 VAL B N 1
ATOM 2332 C CA . VAL B 1 133 ? 8.742 -26.172 -12.969 1 88.62 133 VAL B CA 1
ATOM 2333 C C . VAL B 1 133 ? 8 -27.453 -12.578 1 88.62 133 VAL B C 1
ATOM 2335 O O . VAL B 1 133 ? 7.375 -28.094 -13.422 1 88.62 133 VAL B O 1
ATOM 2338 N N . SER B 1 134 ? 8.023 -27.734 -11.359 1 90.75 134 SER B N 1
ATOM 2339 C CA . SER B 1 134 ? 7.383 -28.969 -10.883 1 90.75 134 SER B CA 1
ATOM 2340 C C . SER B 1 134 ? 5.863 -28.875 -11.016 1 90.75 134 SER B C 1
ATOM 2342 O O . SER B 1 134 ? 5.18 -29.906 -11.055 1 90.75 134 SER B O 1
ATOM 2344 N N . SER B 1 135 ? 5.352 -27.719 -11.133 1 91.88 135 SER B N 1
ATOM 2345 C CA . SER B 1 135 ? 3.912 -27.5 -11.266 1 91.88 135 SER B CA 1
ATOM 2346 C C . SER B 1 135 ? 3.488 -27.469 -12.727 1 91.88 135 SER B C 1
ATOM 2348 O O . SER B 1 135 ? 2.299 -27.375 -13.031 1 91.88 135 SER B O 1
ATOM 2350 N N . GLY B 1 136 ? 4.465 -27.484 -13.594 1 94.38 136 GLY B N 1
ATOM 2351 C CA . GLY B 1 136 ? 4.137 -27.625 -15.008 1 94.38 136 GLY B CA 1
ATOM 2352 C C . GLY B 1 136 ? 4.363 -26.359 -15.805 1 94.38 136 GLY B C 1
ATOM 2353 O O . GLY B 1 136 ? 4.09 -26.312 -17 1 94.38 136 GLY B O 1
ATOM 2354 N N . PHE B 1 137 ? 4.902 -25.344 -15.195 1 95.31 137 PHE B N 1
ATOM 2355 C CA . PHE B 1 137 ? 5.172 -24.094 -15.906 1 95.31 137 PHE B CA 1
ATOM 2356 C C . PHE B 1 137 ? 6.418 -24.234 -16.766 1 95.31 137 PHE B C 1
ATOM 2358 O O . PHE B 1 137 ? 7.344 -24.969 -16.438 1 95.31 137 PHE B O 1
ATOM 2365 N N . ARG B 1 138 ? 6.445 -23.516 -17.812 1 95.06 138 ARG B N 1
ATOM 2366 C CA . ARG B 1 138 ? 7.617 -23.406 -18.672 1 95.06 138 ARG B CA 1
ATOM 2367 C C . ARG B 1 138 ? 8.023 -21.953 -18.875 1 95.06 138 ARG B C 1
ATOM 2369 O O . ARG B 1 138 ? 7.172 -21.078 -19.031 1 95.06 138 ARG B O 1
ATOM 2376 N N . ARG B 1 139 ? 9.266 -21.75 -18.984 1 93.56 139 ARG B N 1
ATOM 2377 C CA . ARG B 1 139 ? 9.773 -20.391 -19.219 1 93.56 139 ARG B CA 1
ATOM 2378 C C . ARG B 1 139 ? 9.594 -20 -20.688 1 93.56 139 ARG B C 1
ATOM 2380 O O . ARG B 1 139 ? 10.008 -20.734 -21.594 1 93.56 139 ARG B O 1
ATOM 2387 N N . VAL B 1 140 ? 9.008 -18.875 -20.922 1 95.19 140 VAL B N 1
ATOM 2388 C CA . VAL B 1 140 ? 8.727 -18.516 -22.297 1 95.19 140 VAL B CA 1
ATOM 2389 C C . VAL B 1 140 ? 9.641 -17.359 -22.719 1 95.19 140 VAL B C 1
ATOM 2391 O O . VAL B 1 140 ? 9.961 -17.219 -23.906 1 95.19 140 VAL B O 1
ATOM 2394 N N . THR B 1 141 ? 10.008 -16.484 -21.844 1 94.25 141 THR B N 1
ATOM 2395 C CA . THR B 1 141 ? 10.953 -15.422 -22.141 1 94.25 141 THR B CA 1
ATOM 2396 C C . THR B 1 141 ? 11.953 -15.25 -21 1 94.25 141 THR B C 1
ATOM 2398 O O . THR B 1 141 ? 11.695 -15.68 -19.875 1 94.25 141 THR B O 1
ATOM 2401 N N . SER B 1 142 ? 13.164 -14.797 -21.312 1 93.12 142 SER B N 1
ATOM 2402 C CA . SER B 1 142 ? 14.211 -14.422 -20.359 1 93.12 142 SER B CA 1
ATOM 2403 C C . SER B 1 142 ? 15.102 -13.32 -20.938 1 93.12 142 SER B C 1
ATOM 2405 O O . SER B 1 142 ? 15.766 -13.516 -21.953 1 93.12 142 SER B O 1
ATOM 2407 N N . HIS B 1 143 ? 15.047 -12.195 -20.375 1 94.75 143 HIS B N 1
ATOM 2408 C CA . HIS B 1 143 ? 15.828 -11.094 -20.938 1 94.75 143 HIS B CA 1
ATOM 2409 C C . HIS B 1 143 ? 16.359 -10.18 -19.828 1 94.75 143 HIS B C 1
ATOM 2411 O O . HIS B 1 143 ? 15.68 -9.953 -18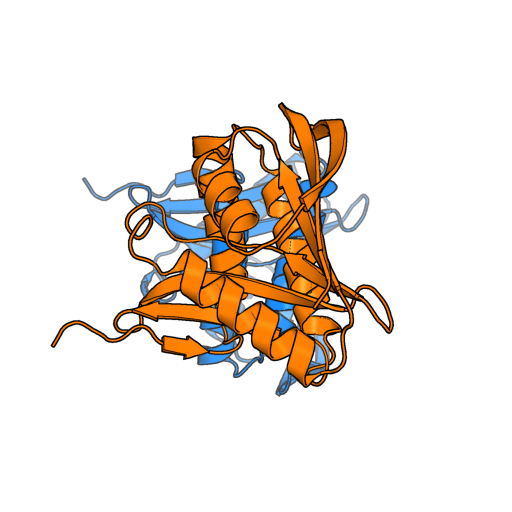.828 1 94.75 143 HIS B O 1
ATOM 2417 N N . PRO B 1 144 ? 17.516 -9.625 -20.109 1 94.62 144 PRO B N 1
ATOM 2418 C CA . PRO B 1 144 ? 18.062 -8.68 -19.141 1 94.62 144 PRO B CA 1
ATOM 2419 C C . PRO B 1 144 ? 17.266 -7.371 -19.094 1 94.62 144 PRO B C 1
ATOM 2421 O O . PRO B 1 144 ? 16.75 -6.918 -20.109 1 94.62 144 PRO B O 1
ATOM 2424 N N . ALA B 1 145 ? 17.172 -6.836 -17.859 1 94.88 145 ALA B N 1
ATOM 2425 C CA . ALA B 1 145 ? 16.516 -5.551 -17.641 1 94.88 145 ALA B CA 1
ATOM 2426 C C . ALA B 1 145 ? 17.125 -4.816 -16.453 1 94.88 145 ALA B C 1
ATOM 2428 O O . ALA B 1 145 ? 18 -5.352 -15.766 1 94.88 145 ALA B O 1
ATOM 2429 N N . HIS B 1 146 ? 16.922 -3.553 -16.406 1 95.56 146 HIS B N 1
ATOM 2430 C CA . HIS B 1 146 ? 17.219 -2.754 -15.219 1 95.56 146 HIS B CA 1
ATOM 2431 C C . HIS B 1 146 ? 15.938 -2.275 -14.547 1 95.56 146 HIS B C 1
ATOM 2433 O O . HIS B 1 146 ? 15.273 -1.363 -15.039 1 95.56 146 HIS B O 1
ATOM 2439 N N . SER B 1 147 ? 15.656 -3.014 -13.406 1 93.94 147 SER B N 1
ATOM 2440 C CA . SER B 1 147 ? 14.398 -2.729 -12.719 1 93.94 147 SER B CA 1
ATOM 2441 C C . SER B 1 147 ? 14.625 -2.508 -11.227 1 93.94 147 SER B C 1
ATOM 2443 O O . SER B 1 147 ? 15.43 -3.205 -10.609 1 93.94 147 SER B O 1
ATOM 2445 N N . PHE B 1 148 ? 14 -1.434 -10.727 1 96.38 148 PHE B N 1
ATOM 2446 C CA . PHE B 1 148 ? 13.945 -1.147 -9.297 1 96.38 148 PHE B CA 1
ATOM 2447 C C . PHE B 1 148 ? 15.352 -1.005 -8.719 1 96.38 148 PHE B C 1
ATOM 2449 O O . PHE B 1 148 ? 15.656 -1.56 -7.664 1 96.38 148 PHE B O 1
ATOM 2456 N N . GLY B 1 149 ? 16.188 -0.4 -9.477 1 95.81 149 GLY B N 1
ATOM 2457 C CA . GLY B 1 149 ? 17.516 -0.015 -9.039 1 95.81 149 GLY B CA 1
ATOM 2458 C C . GLY B 1 149 ? 18.547 -1.118 -9.219 1 95.81 149 GLY B C 1
ATOM 2459 O O . GLY B 1 149 ? 19.672 -0.996 -8.75 1 95.81 149 GLY B O 1
ATOM 2460 N N . ARG B 1 150 ? 18.125 -2.215 -9.875 1 95.5 150 ARG B N 1
ATOM 2461 C CA . ARG B 1 150 ? 19.016 -3.359 -10.008 1 95.5 150 ARG B CA 1
ATOM 2462 C C . ARG B 1 150 ? 18.984 -3.918 -11.422 1 95.5 150 ARG B C 1
ATOM 2464 O O . ARG B 1 150 ? 17.969 -3.803 -12.117 1 95.5 150 ARG B O 1
ATOM 2471 N N . ASP B 1 151 ? 20.109 -4.445 -11.828 1 94.88 151 ASP B N 1
ATOM 2472 C CA . ASP B 1 151 ? 20.109 -5.281 -13.023 1 94.88 151 ASP B CA 1
ATOM 2473 C C . ASP B 1 151 ? 19.5 -6.656 -12.734 1 94.88 151 ASP B C 1
ATOM 2475 O O . ASP B 1 151 ? 19.922 -7.332 -11.781 1 94.88 151 ASP B O 1
ATOM 2479 N N . VAL B 1 152 ? 18.516 -6.98 -13.547 1 93.5 152 VAL B N 1
ATOM 2480 C CA . VAL B 1 152 ? 17.812 -8.234 -13.305 1 93.5 152 VAL B CA 1
ATOM 2481 C C . VAL B 1 152 ? 17.641 -8.992 -14.617 1 93.5 152 VAL B C 1
ATOM 2483 O O . VAL B 1 152 ? 17.953 -8.477 -15.695 1 93.5 152 VAL B O 1
ATOM 2486 N N . ILE B 1 153 ? 17.391 -10.234 -14.492 1 93.31 153 ILE B N 1
ATOM 2487 C CA . ILE B 1 153 ? 16.875 -11.016 -15.609 1 93.31 153 ILE B CA 1
ATOM 2488 C C . ILE B 1 153 ? 15.375 -11.234 -15.445 1 93.31 153 ILE B C 1
ATOM 2490 O O . ILE B 1 153 ? 14.938 -11.93 -14.523 1 93.31 153 ILE B O 1
ATOM 2494 N N . GLU B 1 154 ? 14.602 -10.609 -16.203 1 93.12 154 GLU B N 1
ATOM 2495 C CA . GLU B 1 154 ? 13.148 -10.781 -16.172 1 93.12 154 GLU B CA 1
ATOM 2496 C C . GLU B 1 154 ? 12.719 -12.016 -16.953 1 93.12 154 GLU B C 1
ATOM 2498 O O . GLU B 1 154 ? 13.203 -12.258 -18.062 1 93.12 154 GLU B O 1
ATOM 2503 N N . GLN B 1 155 ? 11.898 -12.758 -16.328 1 92.88 155 GLN B N 1
ATOM 2504 C CA . GLN B 1 155 ? 11.438 -14 -16.922 1 92.88 155 GLN B CA 1
ATOM 2505 C C . GLN B 1 155 ? 9.914 -14.078 -16.938 1 92.88 155 GLN B C 1
ATOM 2507 O O . GLN B 1 155 ? 9.258 -13.648 -15.984 1 92.88 155 GLN B O 1
ATOM 2512 N N . GLU B 1 156 ? 9.406 -14.602 -17.969 1 94.06 156 GLU B N 1
ATOM 2513 C CA . GLU B 1 156 ? 7.992 -14.938 -18.078 1 94.06 156 GLU B CA 1
ATOM 2514 C C . GLU B 1 156 ? 7.789 -16.453 -18.125 1 94.06 156 GLU B C 1
ATOM 2516 O O . GLU B 1 156 ? 8.508 -17.156 -18.828 1 94.06 156 GLU B O 1
ATOM 2521 N N . TRP B 1 157 ? 6.863 -16.938 -17.375 1 94.19 157 TRP B N 1
ATOM 2522 C CA . TRP B 1 157 ? 6.516 -18.344 -17.312 1 94.19 157 TRP B CA 1
ATOM 2523 C C . TRP B 1 157 ? 5.039 -18.562 -17.625 1 94.19 157 TRP B C 1
ATOM 2525 O O . TRP B 1 157 ? 4.207 -17.688 -17.359 1 94.19 157 TRP B O 1
ATOM 2535 N N . GLU B 1 158 ? 4.73 -19.688 -18.234 1 96.62 158 GLU B N 1
ATOM 2536 C CA . GLU B 1 158 ? 3.348 -19.969 -18.594 1 96.62 158 GLU B CA 1
ATOM 2537 C C . GLU B 1 158 ? 3.01 -21.453 -18.391 1 96.62 158 GLU B C 1
ATOM 2539 O O . GLU B 1 158 ? 3.895 -22.297 -18.453 1 96.62 158 GLU B O 1
ATOM 2544 N N . ILE B 1 159 ? 1.791 -21.734 -18.156 1 97.19 159 ILE B N 1
ATOM 2545 C CA . ILE B 1 159 ? 1.256 -23.094 -18.125 1 97.19 159 ILE B CA 1
ATOM 2546 C C . ILE B 1 159 ? -0.078 -23.141 -18.875 1 97.19 159 ILE B C 1
ATOM 2548 O O . ILE B 1 159 ? -0.882 -22.219 -18.766 1 97.19 159 ILE B O 1
ATOM 2552 N N . VAL B 1 160 ? -0.241 -24.125 -19.672 1 96.94 160 VAL B N 1
ATOM 2553 C CA . VAL B 1 160 ? -1.548 -24.406 -20.266 1 96.94 160 VAL B CA 1
ATOM 2554 C C . VAL B 1 160 ? -2.406 -25.188 -19.266 1 96.94 160 VAL B C 1
ATOM 2556 O O . VAL B 1 160 ? -1.943 -26.156 -18.656 1 96.94 160 VAL B O 1
ATOM 2559 N N . LEU B 1 161 ? -3.604 -24.766 -19.094 1 95.81 161 LEU B N 1
ATOM 2560 C CA . LEU B 1 161 ? -4.461 -25.344 -18.078 1 95.81 161 LEU B CA 1
ATOM 2561 C C . LEU B 1 161 ? -5.363 -26.422 -18.656 1 95.81 161 LEU B C 1
ATOM 2563 O O . LEU B 1 161 ? -5.746 -26.344 -19.828 1 95.81 161 LEU B O 1
#

pLDDT: mean 93.91, std 9.29, range [41.06, 98.94]

Secondary structure (DSSP, 8-state):
----EEEE---TTHHHHHHHHHHHHHHHHH---HHHHHHHHHHHHHHHHH--TTT-EEEEEEETTEEEEEEEEEESSSSEEEEEEEEE-GGGTTSSHHHHHHHHHHHHHHHTT-SEEEEEEETT-HHHHHHHHHTT-EEEEEEEEEETTEEEEEEEEEEE-/----EEEE---TTHHHHHHHHHHHHHHHHH---HHHHHHHHHHHHHHHHH--TTT-EEEEEEETTEEEEEEEEEESSSSEEEEEEEEE-GGGTTSSHHHHHHHHHHHHHHHTT-SEEEEEEETT-HHHHHHHHHTT-EEEEEEEEEETTEEEEEEEEEEE-